Protein AF-0000000068168464 (afdb_homodimer)

Foldseek 3Di:
DKEKEWAWADDDPVQAPQNDKIKIKIFIDDQQDTPDIDIDIDGQVDACVQVRCVVGDDPEQYEYQAAAHNHLHGHDDDANYKYKDPDQDDLVVLLVVCVVRHDDCSSVVRSVQSVPWDWDAAPQGIMTIDHPDDPVVSRVVQNSQDDPHSGGPNHVVSHVVRHVVNVVVVVD/DKEKEWAWADDDPVQAPQNDKIKIKIFIDDQQDTDDIDIDIDGQVDACVQVRCVVGDDPEQYEYQAAAHNHLHGHDDDANYKYKDPDQDDLVVLLVVCVVRHDDCSSVVRSVQSVPWDWDAAPQGIMTIDHPDDPVVSRVVQNSQDDPHSGGPNHVVSHVVRHVVNVVVVVD

Organism: Metallosphaera sedula (strain ATCC 51363 / DSM 5348 / JCM 9185 / NBRC 15509 / TH2) (NCBI:txid399549)

Structure (mmCIF, N/CA/C/O backbone):
data_AF-0000000068168464-model_v1
#
loop_
_entity.id
_entity.type
_entity.pdbx_description
1 polymer 'UPF0215 protein Msed_0002'
#
loop_
_atom_site.group_PDB
_atom_site.id
_atom_site.type_symbol
_atom_site.label_atom_id
_atom_site.label_alt_id
_atom_site.label_comp_id
_atom_site.label_asym_id
_atom_site.label_entity_id
_atom_site.label_seq_id
_atom_site.pdbx_PDB_ins_code
_atom_site.Cartn_x
_atom_site.Cartn_y
_atom_site.Cartn_z
_atom_site.occupancy
_atom_site.B_iso_or_equiv
_atom_site.auth_seq_id
_atom_site.auth_comp_id
_atom_site.auth_asym_id
_atom_site.auth_atom_id
_atom_site.pdbx_PDB_model_num
ATOM 1 N N . MET A 1 1 ? 14.984 3.631 13.906 1 85.56 1 MET A N 1
ATOM 2 C CA . MET A 1 1 ? 13.938 4.605 14.219 1 85.56 1 MET A CA 1
ATOM 3 C C . MET A 1 1 ? 12.711 4.383 13.344 1 85.56 1 MET A C 1
ATOM 5 O O . MET A 1 1 ? 12.82 4.285 12.125 1 85.56 1 MET A O 1
ATOM 9 N N . LEU A 1 2 ? 11.5 4.164 14.031 1 95.06 2 LEU A N 1
ATOM 10 C CA . LEU A 1 2 ? 10.242 3.932 13.328 1 95.06 2 LEU A CA 1
ATOM 11 C C . LEU A 1 2 ? 9.562 5.254 12.984 1 95.06 2 LEU A C 1
ATOM 13 O O . LEU A 1 2 ? 9.422 6.125 13.852 1 95.06 2 LEU A O 1
ATOM 17 N N . ILE A 1 3 ? 9.242 5.41 11.734 1 97.75 3 ILE A N 1
ATOM 18 C CA . ILE A 1 3 ? 8.586 6.625 11.258 1 97.75 3 ILE A CA 1
ATOM 19 C C . ILE A 1 3 ? 7.281 6.27 10.555 1 97.75 3 ILE A C 1
ATOM 21 O O . ILE A 1 3 ? 7.23 5.316 9.773 1 97.75 3 ILE A O 1
ATOM 25 N N . SER A 1 4 ? 6.277 7.051 10.891 1 98.25 4 SER A N 1
ATOM 26 C CA . SER A 1 4 ? 5.008 6.895 10.188 1 98.25 4 SER A CA 1
ATOM 27 C C . SER A 1 4 ? 4.777 8.039 9.203 1 98.25 4 SER A C 1
ATOM 29 O O . SER A 1 4 ? 5.277 9.148 9.406 1 98.25 4 SER A O 1
ATOM 31 N N . GLY A 1 5 ? 4.141 7.75 8.117 1 98.56 5 GLY A N 1
ATOM 32 C CA . GLY A 1 5 ? 3.584 8.734 7.203 1 98.56 5 GLY A CA 1
ATOM 33 C C . GLY A 1 5 ? 2.07 8.68 7.117 1 98.56 5 GLY A C 1
ATOM 34 O O . GLY A 1 5 ? 1.479 7.598 7.152 1 98.56 5 GLY A O 1
ATOM 35 N N . VAL A 1 6 ? 1.459 9.852 6.977 1 98.75 6 VAL A N 1
ATOM 36 C CA . VAL A 1 6 ? 0.001 9.906 6.961 1 98.75 6 VAL A CA 1
ATOM 37 C C . VAL A 1 6 ? -0.474 10.719 5.758 1 98.75 6 VAL A C 1
ATOM 39 O O . VAL A 1 6 ? 0.028 11.82 5.508 1 98.75 6 VAL A O 1
ATO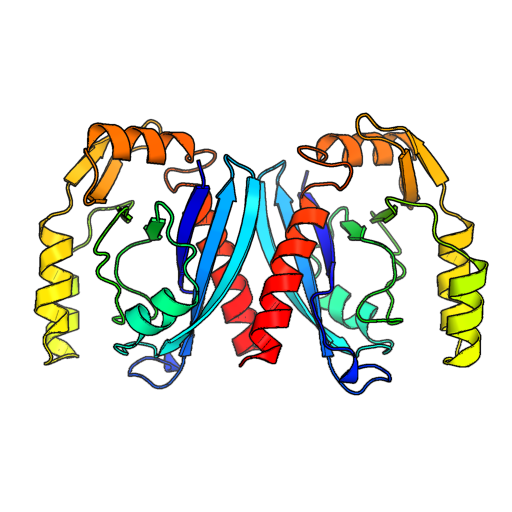M 42 N N . ASP A 1 7 ? -1.36 10.211 5.043 1 98.44 7 ASP A N 1
ATOM 43 C CA . ASP A 1 7 ? -2.049 10.922 3.971 1 98.44 7 ASP A CA 1
ATOM 44 C C . ASP A 1 7 ? -3.432 10.328 3.717 1 98.44 7 ASP A C 1
ATOM 46 O O . ASP A 1 7 ? -3.695 9.18 4.078 1 98.44 7 ASP A O 1
ATOM 50 N N . ASP A 1 8 ? -4.293 11.078 3.213 1 97.56 8 ASP A N 1
ATOM 51 C CA . ASP A 1 8 ? -5.594 10.547 2.812 1 97.56 8 ASP A CA 1
ATOM 52 C C . ASP A 1 8 ? -5.559 10.047 1.372 1 97.56 8 ASP A C 1
ATOM 54 O O . ASP A 1 8 ? -4.59 10.281 0.649 1 97.56 8 ASP A O 1
ATOM 58 N N . GLY A 1 9 ? -6.621 9.289 1.048 1 95.56 9 GLY A N 1
ATOM 59 C CA . GLY A 1 9 ? -6.719 8.734 -0.292 1 95.56 9 GLY A CA 1
ATOM 60 C C . GLY A 1 9 ? -7.73 9.453 -1.163 1 95.56 9 GLY A C 1
ATOM 61 O O . GLY A 1 9 ? -8.406 10.375 -0.704 1 95.56 9 GLY A O 1
ATOM 62 N N . TYR A 1 10 ? -7.742 8.992 -2.375 1 91.12 10 TYR A N 1
ATOM 63 C CA . TYR A 1 10 ? -8.656 9.539 -3.369 1 91.12 10 TYR A CA 1
ATOM 64 C C . TYR A 1 10 ? -10.102 9.422 -2.896 1 91.12 10 TYR A C 1
ATOM 66 O O . TYR A 1 10 ? -10.5 8.398 -2.334 1 91.12 10 TYR A O 1
ATOM 74 N N . PHE A 1 11 ? -10.797 10.492 -3.191 1 93 11 PHE A N 1
ATOM 75 C CA . PHE A 1 11 ? -12.25 10.508 -3.07 1 93 11 PHE A CA 1
ATOM 76 C C . PHE A 1 11 ? -12.875 11.414 -4.129 1 93 11 PHE A C 1
ATOM 78 O O . PHE A 1 11 ? -12.281 12.414 -4.523 1 93 11 PHE A O 1
ATOM 85 N N . PRO A 1 12 ? -14 11.07 -4.586 1 92.56 12 PRO A N 1
ATOM 86 C CA . PRO A 1 12 ? -14.617 11.906 -5.609 1 92.56 12 PRO A CA 1
ATOM 87 C C . PRO A 1 12 ? -15.227 13.188 -5.039 1 92.56 12 PRO A C 1
ATOM 89 O O . PRO A 1 12 ? -15.562 13.242 -3.854 1 92.56 12 PRO A O 1
ATOM 92 N N . LEU A 1 13 ? -15.391 14.141 -5.875 1 90.88 13 LEU A N 1
ATOM 93 C CA . LEU A 1 13 ? -15.914 15.445 -5.492 1 90.88 13 LEU A CA 1
ATOM 94 C C . LEU A 1 13 ? -17.312 15.312 -4.898 1 90.88 13 LEU A C 1
ATOM 96 O O . LEU A 1 13 ? -17.688 16.078 -4 1 90.88 13 LEU A O 1
ATOM 100 N N . ARG A 1 14 ? -18.078 14.367 -5.359 1 92.19 14 ARG A N 1
ATOM 101 C CA . ARG A 1 14 ? -19.453 14.172 -4.902 1 92.19 14 ARG A CA 1
ATOM 102 C C . ARG A 1 14 ? -19.5 13.812 -3.422 1 92.19 14 ARG A C 1
ATOM 104 O O . ARG A 1 14 ? -20.562 13.852 -2.797 1 92.19 14 ARG A O 1
ATOM 111 N N . TYR A 1 15 ? -18.359 13.43 -2.844 1 91.69 15 TYR A N 1
ATOM 112 C CA . TYR A 1 15 ? -18.297 13.086 -1.429 1 91.69 15 TYR A CA 1
ATOM 113 C C . TYR A 1 15 ? -18.203 14.336 -0.564 1 91.69 15 TYR A C 1
ATOM 115 O O . TYR A 1 15 ? -18.391 14.273 0.653 1 91.69 15 TYR A O 1
ATOM 123 N N . LYS A 1 16 ? -17.953 15.508 -1.154 1 90.44 16 LYS A N 1
ATOM 124 C CA . LYS A 1 16 ? -17.797 16.75 -0.389 1 90.44 16 LYS A CA 1
ATOM 125 C C . LYS A 1 16 ? -19.078 17.078 0.373 1 90.44 16 LYS A C 1
ATOM 127 O O . LYS A 1 16 ? -20.188 16.766 -0.09 1 90.44 16 LYS A O 1
ATOM 132 N N . GLY A 1 17 ? -18.953 17.688 1.501 1 91.5 17 GLY A N 1
ATOM 133 C CA . GLY A 1 17 ? -20.094 18.016 2.334 1 91.5 17 GLY A CA 1
ATOM 134 C C . GLY A 1 17 ? -20.578 16.844 3.17 1 91.5 17 GLY A C 1
ATOM 135 O O . GLY A 1 17 ? -21.797 16.672 3.361 1 91.5 17 GLY A O 1
ATOM 136 N N . GLN A 1 18 ? -19.578 15.992 3.439 1 91.25 18 GLN A N 1
ATOM 137 C CA . GLN A 1 18 ? -19.797 14.883 4.352 1 91.25 18 GLN A CA 1
ATOM 138 C C . GLN A 1 18 ? -20.688 13.82 3.711 1 91.25 18 GLN A C 1
ATOM 140 O O . GLN A 1 18 ? -21.531 13.211 4.383 1 91.25 18 GLN A O 1
ATOM 145 N N . ARG A 1 19 ? -20.625 13.695 2.447 1 93.12 19 ARG A N 1
ATOM 146 C CA . ARG A 1 19 ? -21.484 12.766 1.721 1 93.12 19 ARG A CA 1
ATOM 147 C C . ARG A 1 19 ? -20.75 11.461 1.43 1 93.12 19 ARG A C 1
ATOM 149 O O . ARG A 1 19 ? -21.234 10.617 0.671 1 93.12 19 ARG A O 1
ATOM 156 N N . GLY A 1 20 ? -19.609 11.328 1.971 1 95.25 20 GLY A N 1
ATOM 157 C CA . GLY A 1 20 ? -18.828 10.125 1.761 1 95.25 20 GLY A CA 1
ATOM 158 C C . GLY A 1 20 ? -17.594 10.055 2.625 1 95.25 20 GLY A C 1
ATOM 159 O O . GLY A 1 20 ? -17.375 10.93 3.469 1 95.25 20 GLY A O 1
ATOM 160 N N . LYS A 1 21 ? -16.906 8.906 2.451 1 95.75 21 LYS A N 1
ATOM 161 C CA . LYS A 1 21 ? -15.703 8.711 3.254 1 95.75 21 LYS A CA 1
ATOM 162 C C . LYS A 1 21 ? -14.477 8.523 2.365 1 95.75 21 LYS A C 1
ATOM 164 O O . LYS A 1 21 ? -14.594 8.109 1.209 1 95.75 21 LYS A O 1
ATOM 169 N N . ALA A 1 22 ? -13.352 8.898 2.891 1 96.31 22 ALA A N 1
ATOM 170 C CA . ALA A 1 22 ? -12.055 8.734 2.234 1 96.31 22 ALA A CA 1
ATOM 171 C C . ALA A 1 22 ? -11.117 7.883 3.084 1 96.31 22 ALA A C 1
ATOM 173 O O . ALA A 1 22 ? -11.18 7.914 4.316 1 96.31 22 ALA A O 1
ATOM 174 N N . PRO A 1 23 ? -10.281 7.145 2.414 1 97.25 23 PRO A N 1
ATOM 175 C CA . PRO A 1 23 ? -9.289 6.402 3.203 1 97.25 23 PRO A CA 1
ATOM 176 C C . PRO A 1 23 ? -8.242 7.312 3.844 1 97.25 23 PRO A C 1
ATOM 178 O O . PRO A 1 23 ? -7.852 8.32 3.25 1 97.25 23 PRO A O 1
ATOM 181 N N . LEU A 1 24 ? -7.914 7.047 5.023 1 98.44 24 LEU A N 1
ATOM 182 C CA . LEU A 1 24 ? -6.734 7.551 5.715 1 98.44 24 LEU A CA 1
ATOM 183 C C . LEU A 1 24 ? -5.676 6.461 5.855 1 98.44 24 LEU A C 1
ATOM 185 O O . LEU A 1 24 ? -5.953 5.387 6.391 1 98.44 24 LEU A O 1
ATOM 189 N N . VAL A 1 25 ? -4.5 6.695 5.344 1 98.56 25 VAL A N 1
ATOM 190 C CA . VAL A 1 25 ? -3.445 5.688 5.328 1 98.56 25 VAL A CA 1
ATOM 191 C C . VAL A 1 25 ? -2.324 6.102 6.277 1 98.56 25 VAL A C 1
ATOM 193 O O . VAL A 1 25 ? -1.855 7.242 6.238 1 98.56 25 VAL A O 1
ATOM 196 N N . VAL A 1 26 ? -1.93 5.184 7.137 1 98.62 26 VAL A N 1
ATOM 197 C CA . VAL A 1 26 ? -0.761 5.359 7.992 1 98.62 26 VAL A CA 1
ATOM 198 C C . VAL A 1 26 ? 0.283 4.293 7.664 1 98.62 26 VAL A C 1
ATOM 200 O O . VAL A 1 26 ? 0.05 3.1 7.871 1 98.62 26 VAL A O 1
ATOM 203 N N . THR A 1 27 ? 1.386 4.711 7.133 1 98.12 27 THR A N 1
ATOM 204 C CA . THR A 1 27 ? 2.486 3.797 6.848 1 98.12 27 THR A CA 1
ATOM 205 C C . THR A 1 27 ? 3.439 3.707 8.031 1 98.12 27 THR A C 1
ATOM 207 O O . THR A 1 27 ? 3.514 4.629 8.844 1 98.12 27 THR A O 1
ATOM 210 N N . LEU A 1 28 ? 4.195 2.627 8.148 1 97.88 28 LEU A N 1
ATOM 211 C CA . LEU A 1 28 ? 5.246 2.438 9.141 1 97.88 28 LEU A CA 1
ATOM 212 C C . LEU A 1 28 ? 6.555 2.021 8.477 1 97.88 28 LEU A C 1
ATOM 214 O O . LEU A 1 28 ? 6.625 0.962 7.848 1 97.88 28 LEU A O 1
ATOM 218 N N . PHE A 1 29 ? 7.523 2.891 8.703 1 96.44 29 PHE A N 1
ATOM 219 C CA . PHE A 1 29 ? 8.844 2.633 8.141 1 96.44 29 PHE A CA 1
ATOM 220 C C . PHE A 1 29 ? 9.852 2.309 9.234 1 96.44 29 PHE A C 1
ATOM 222 O O . PHE A 1 29 ? 9.844 2.939 10.289 1 96.44 29 PHE A O 1
ATOM 229 N N . ASP A 1 30 ? 10.633 1.358 8.977 1 95.06 30 ASP A N 1
ATOM 230 C CA . ASP A 1 30 ? 11.891 1.107 9.664 1 95.06 30 ASP A CA 1
ATOM 231 C C . ASP A 1 30 ? 13.086 1.409 8.758 1 95.06 30 ASP A C 1
ATOM 233 O O . ASP A 1 30 ? 13.461 0.582 7.922 1 95.06 30 ASP A O 1
ATOM 237 N N . GLY A 1 31 ? 13.656 2.656 9.023 1 92.38 31 GLY A N 1
ATOM 238 C CA . GLY A 1 31 ? 14.523 3.168 7.969 1 92.38 31 GLY A CA 1
ATOM 239 C C . GLY A 1 31 ? 13.805 3.371 6.648 1 92.38 31 GLY A C 1
ATOM 240 O O . GLY A 1 31 ? 12.742 3.998 6.605 1 92.38 31 GLY A O 1
ATOM 241 N N . MET A 1 32 ? 14.391 2.826 5.586 1 89.75 32 MET A N 1
ATOM 242 C CA . MET A 1 32 ? 13.781 3.021 4.273 1 89.75 32 MET A CA 1
ATOM 243 C C . MET A 1 32 ? 12.891 1.84 3.904 1 89.75 32 MET A C 1
ATOM 245 O O . MET A 1 32 ? 12.453 1.718 2.758 1 89.75 32 MET A O 1
ATOM 249 N N . ARG A 1 33 ? 12.594 1.018 4.867 1 90.88 33 ARG A N 1
ATOM 250 C CA . ARG A 1 33 ? 11.797 -0.183 4.652 1 90.88 33 ARG A CA 1
ATOM 251 C C . ARG A 1 33 ? 10.352 0.027 5.117 1 90.88 33 ARG A C 1
ATOM 253 O O . ARG A 1 33 ? 10.117 0.382 6.273 1 90.88 33 ARG A O 1
ATOM 260 N N . LEU A 1 34 ? 9.414 -0.155 4.191 1 94.81 34 LEU A N 1
ATOM 261 C CA . LEU A 1 34 ? 8.016 -0.209 4.602 1 94.81 34 LEU A CA 1
ATOM 262 C C . LEU A 1 34 ? 7.738 -1.461 5.426 1 94.81 34 LEU A C 1
ATOM 264 O O . LEU A 1 34 ? 7.723 -2.572 4.891 1 94.81 34 LEU A O 1
ATOM 268 N N . LYS A 1 35 ? 7.508 -1.292 6.676 1 94.12 35 LYS A N 1
ATOM 269 C CA . LYS A 1 35 ? 7.328 -2.4 7.609 1 94.12 35 LYS A CA 1
ATOM 270 C C . LYS A 1 35 ? 5.863 -2.82 7.691 1 94.12 35 LYS A C 1
ATOM 272 O O . LYS A 1 35 ? 5.559 -4.004 7.836 1 94.12 35 LYS A O 1
ATOM 277 N N . ASP A 1 36 ? 5.039 -1.829 7.668 1 95.81 36 ASP A N 1
ATOM 278 C CA . ASP A 1 36 ? 3.613 -2.066 7.871 1 95.81 36 ASP A CA 1
ATOM 279 C C . ASP A 1 36 ? 2.789 -0.855 7.438 1 95.81 36 ASP A C 1
ATOM 281 O O . ASP A 1 36 ? 3.344 0.196 7.109 1 95.81 36 ASP A O 1
ATOM 285 N N . LEU A 1 37 ? 1.489 -1.073 7.324 1 97.06 37 LEU A N 1
ATOM 286 C CA . LEU A 1 37 ? 0.578 0.048 7.121 1 97.06 37 LEU A CA 1
ATOM 287 C C . LEU A 1 37 ? -0.816 -0.284 7.645 1 97.06 37 LEU A C 1
ATOM 289 O O . LEU A 1 37 ? -1.167 -1.458 7.785 1 97.06 37 LEU A O 1
ATOM 293 N N . ARG A 1 38 ? -1.533 0.757 7.977 1 97.62 38 ARG A N 1
ATOM 294 C CA . ARG A 1 38 ? -2.926 0.66 8.398 1 97.62 38 ARG A CA 1
ATOM 295 C C . ARG A 1 38 ? -3.795 1.667 7.656 1 97.62 38 ARG A C 1
ATOM 297 O O . ARG A 1 38 ? -3.322 2.736 7.266 1 97.62 38 ARG A O 1
ATOM 304 N N . ILE A 1 39 ? -5.02 1.279 7.492 1 97.62 39 ILE A N 1
ATOM 305 C CA . ILE A 1 39 ? -5.965 2.107 6.75 1 97.62 39 ILE A CA 1
ATOM 306 C C . ILE A 1 39 ? -7.223 2.326 7.586 1 97.62 39 ILE A C 1
ATOM 308 O O . ILE A 1 39 ? -7.723 1.396 8.219 1 97.62 39 ILE A O 1
ATOM 312 N N . GLY A 1 40 ? -7.656 3.516 7.668 1 97 40 GLY A N 1
ATOM 313 C CA . GLY A 1 40 ? -8.945 3.877 8.242 1 97 40 GLY A CA 1
ATOM 314 C C . GLY A 1 40 ? -9.82 4.66 7.289 1 97 40 GLY A C 1
ATOM 315 O O . GLY A 1 40 ? -9.406 4.977 6.172 1 97 40 GLY A O 1
ATOM 316 N N . LEU A 1 41 ? -11.102 4.891 7.691 1 96.5 41 LEU A N 1
ATOM 317 C CA . LEU A 1 41 ? -12.023 5.707 6.914 1 96.5 41 LEU A CA 1
ATOM 318 C C . LEU A 1 41 ? -12.414 6.969 7.68 1 96.5 41 LEU A C 1
ATOM 320 O O . LEU A 1 41 ? -12.781 6.898 8.852 1 96.5 41 LEU A O 1
ATOM 324 N N . ILE A 1 42 ? -12.266 8.031 6.965 1 97.62 42 ILE A N 1
ATOM 325 C CA . ILE A 1 42 ? -12.656 9.297 7.574 1 97.62 42 ILE A CA 1
ATOM 326 C C . ILE A 1 42 ? -13.766 9.945 6.75 1 97.62 42 ILE A C 1
ATOM 328 O O . ILE A 1 42 ? -13.844 9.75 5.535 1 97.62 42 ILE A O 1
ATOM 332 N N . THR A 1 43 ? -14.625 10.703 7.418 1 97.88 43 THR A N 1
ATOM 333 C CA . THR A 1 43 ? -15.695 11.422 6.734 1 97.88 43 THR A CA 1
ATOM 334 C C . THR A 1 43 ? -15.148 12.625 5.977 1 97.88 43 THR A C 1
ATOM 336 O O . THR A 1 43 ? -14.43 13.445 6.543 1 97.88 43 THR A O 1
ATOM 339 N N . VAL A 1 44 ? -15.445 12.703 4.648 1 97.44 44 VAL A N 1
ATOM 340 C CA . VAL A 1 44 ? -15.031 13.859 3.875 1 97.44 44 VAL A CA 1
ATOM 341 C C . VAL A 1 44 ? -15.633 15.133 4.477 1 97.44 44 VAL A C 1
ATOM 343 O O . VAL A 1 44 ? -16.844 15.188 4.734 1 97.44 44 VAL A O 1
ATOM 346 N N . ASP A 1 45 ? -14.805 16.125 4.801 1 97.06 45 ASP A N 1
ATOM 347 C CA . ASP A 1 45 ? -15.219 17.391 5.418 1 97.06 45 ASP A CA 1
ATOM 348 C C . ASP A 1 45 ? -15.812 17.141 6.805 1 97.06 45 ASP A C 1
ATOM 350 O O . ASP A 1 45 ? -16.625 17.938 7.285 1 97.06 45 ASP A O 1
ATOM 354 N N . GLY A 1 46 ? -15.461 16.016 7.352 1 96.81 46 GLY A N 1
ATOM 355 C CA . GLY A 1 46 ? -15.938 15.688 8.688 1 96.81 46 GLY A CA 1
ATOM 356 C C . GLY A 1 46 ? -15.008 16.141 9.789 1 96.81 46 GLY A C 1
ATOM 357 O O . GLY A 1 46 ? -14.227 17.078 9.594 1 96.81 46 GLY A O 1
ATOM 358 N N . ARG A 1 47 ? -15.133 15.555 11.008 1 96.38 47 ARG A N 1
ATOM 359 C CA . ARG A 1 47 ? -14.328 15.914 12.164 1 96.38 47 ARG A CA 1
ATOM 360 C C . ARG A 1 47 ? -13.852 14.672 12.906 1 96.38 47 ARG A C 1
ATOM 362 O O . ARG A 1 47 ? -13.578 14.727 14.109 1 96.38 47 ARG A O 1
ATOM 369 N N . ASP A 1 48 ? -13.789 13.594 12.195 1 97.56 48 ASP A N 1
ATOM 370 C CA . ASP A 1 48 ? -13.5 12.32 12.844 1 97.56 48 ASP A CA 1
ATOM 371 C C . ASP A 1 48 ? -12.086 11.844 12.523 1 97.56 48 ASP A C 1
ATOM 373 O O . ASP A 1 48 ? -11.688 10.75 12.914 1 97.56 48 ASP A O 1
ATOM 377 N N . ALA A 1 49 ? -11.312 12.609 11.82 1 98.06 49 ALA A N 1
ATOM 378 C CA . ALA A 1 49 ? -9.984 12.18 11.383 1 98.06 49 ALA A CA 1
ATOM 379 C C . ALA A 1 49 ? -9.078 11.875 12.57 1 98.06 49 ALA A C 1
ATOM 381 O O . ALA A 1 49 ? -8.359 10.875 12.57 1 98.06 49 ALA A O 1
ATOM 382 N N . ARG A 1 50 ? -9.109 12.688 13.562 1 97.81 50 ARG A N 1
ATOM 383 C CA . ARG A 1 50 ? -8.281 12.469 14.75 1 97.81 50 ARG A CA 1
ATOM 384 C C . ARG A 1 50 ? -8.633 11.156 15.43 1 97.81 50 ARG A C 1
ATOM 386 O O . ARG A 1 50 ? -7.742 10.398 15.836 1 97.81 50 ARG A O 1
ATOM 393 N N . ASP A 1 51 ? -9.891 10.922 15.609 1 97.75 51 ASP A N 1
ATOM 394 C CA . ASP A 1 51 ? -10.344 9.695 16.266 1 97.75 51 ASP A CA 1
ATOM 395 C C . ASP A 1 51 ? -9.945 8.461 15.461 1 97.75 51 ASP A C 1
ATOM 397 O O . ASP A 1 51 ? -9.477 7.473 16.031 1 97.75 51 ASP A O 1
ATOM 401 N N . VAL A 1 52 ? -10.172 8.516 14.195 1 97.81 52 VAL A N 1
ATOM 402 C CA . VAL A 1 52 ? -9.789 7.406 13.32 1 97.81 52 VAL A CA 1
ATOM 403 C C . VAL A 1 52 ? -8.281 7.191 13.391 1 97.81 52 VAL A C 1
ATOM 405 O O . VAL A 1 52 ? -7.816 6.062 13.57 1 97.81 52 VAL A O 1
ATOM 408 N N . PHE A 1 53 ? -7.527 8.266 13.289 1 98.19 53 PHE A N 1
ATOM 409 C CA . PHE A 1 53 ? -6.074 8.203 13.359 1 98.19 53 PHE A CA 1
ATOM 410 C C . PHE A 1 53 ? -5.625 7.535 14.656 1 98.19 53 PHE A C 1
ATOM 412 O O . PHE A 1 53 ? -4.707 6.707 14.648 1 98.19 53 PHE A O 1
ATOM 419 N N . SER A 1 54 ? -6.199 7.879 15.742 1 97.25 54 SER A N 1
ATOM 420 C CA . SER A 1 54 ? -5.797 7.355 17.047 1 97.25 54 SER A CA 1
ATOM 421 C C . SER A 1 54 ? -5.934 5.84 17.094 1 97.25 54 SER A C 1
ATOM 423 O O . SER A 1 54 ? -5.23 5.176 17.859 1 97.25 54 SER A O 1
ATOM 425 N N . GLN A 1 55 ? -6.742 5.297 16.266 1 96.31 55 GLN A N 1
ATOM 426 C CA . GLN A 1 55 ? -6.992 3.857 16.266 1 96.31 55 GLN A CA 1
ATOM 427 C C . GLN A 1 55 ? -5.992 3.127 15.375 1 96.31 55 GLN A C 1
ATOM 429 O O . GLN A 1 55 ? -5.82 1.911 15.492 1 96.31 55 GLN A O 1
ATOM 434 N N . ILE A 1 56 ? -5.32 3.852 14.516 1 95.94 56 ILE A N 1
ATOM 435 C CA . ILE A 1 56 ? -4.523 3.152 13.516 1 95.94 56 ILE A CA 1
ATOM 436 C C . ILE A 1 56 ? -3.074 3.627 13.586 1 95.94 56 ILE A C 1
ATOM 438 O O . ILE A 1 56 ? -2.234 3.201 12.789 1 95.94 56 ILE A O 1
ATOM 442 N N . ASN A 1 57 ? -2.783 4.465 14.43 1 94.88 57 ASN A N 1
ATOM 443 C CA . ASN A 1 57 ? -1.431 4.992 14.57 1 94.88 57 ASN A CA 1
ATOM 444 C C . ASN A 1 57 ? -0.545 4.051 15.383 1 94.88 57 ASN A C 1
ATOM 446 O O . ASN A 1 57 ? -1.032 3.332 16.266 1 94.88 57 ASN A O 1
ATOM 450 N N . TRP A 1 58 ? 0.755 4.09 15.25 1 92.94 58 TRP A N 1
ATOM 451 C CA . TRP A 1 58 ? 1.687 3.203 15.938 1 92.94 58 TRP A CA 1
ATOM 452 C C . TRP A 1 58 ? 2.33 3.906 17.125 1 92.94 58 TRP A C 1
ATOM 454 O O . TRP A 1 58 ? 3.102 3.299 17.875 1 92.94 58 TRP A O 1
ATOM 464 N N . GLY A 1 59 ? 2.143 5.16 17.312 1 87.62 59 GLY A N 1
ATOM 465 C CA . GLY A 1 59 ? 2.75 5.879 18.422 1 87.62 59 GLY A CA 1
ATOM 466 C C . GLY A 1 59 ? 4.203 6.23 18.188 1 87.62 59 GLY A C 1
ATOM 467 O O . GLY A 1 59 ? 4.973 6.406 19.125 1 87.62 59 GLY A O 1
ATOM 468 N N . VAL A 1 60 ? 4.66 6.418 17.047 1 93.56 60 VAL A N 1
ATOM 469 C CA . VAL A 1 60 ? 6.02 6.75 16.641 1 93.56 60 VAL A CA 1
ATOM 470 C C . VAL A 1 60 ? 6.074 8.195 16.156 1 93.56 60 VAL A C 1
ATOM 472 O O . VAL A 1 60 ? 5.086 8.93 16.25 1 93.56 60 VAL A O 1
ATOM 475 N N . ILE A 1 61 ? 7.285 8.672 15.695 1 97.75 61 ILE A N 1
ATOM 476 C CA . ILE A 1 61 ? 7.309 9.961 15.008 1 97.75 61 ILE A CA 1
ATOM 477 C C . ILE A 1 61 ? 6.504 9.867 13.711 1 97.75 61 ILE A C 1
ATOM 479 O O . ILE A 1 61 ? 6.699 8.945 12.914 1 97.75 61 ILE A O 1
ATOM 483 N N . THR A 1 62 ? 5.621 10.805 13.609 1 98.56 62 THR A N 1
ATOM 484 C CA . THR A 1 62 ? 4.695 10.742 12.484 1 98.56 62 THR A CA 1
ATOM 485 C C . THR A 1 62 ? 4.855 11.969 11.586 1 98.56 62 THR A C 1
ATOM 487 O O . THR A 1 62 ? 4.863 13.102 12.07 1 98.56 62 THR A O 1
ATOM 490 N N . MET A 1 63 ? 5.012 11.703 10.32 1 98.75 63 MET A N 1
ATOM 491 C CA . MET A 1 63 ? 5.004 12.766 9.328 1 98.75 63 MET A CA 1
ATOM 492 C C . MET A 1 63 ? 3.641 12.859 8.648 1 98.75 63 MET A C 1
ATOM 494 O O . MET A 1 63 ? 3.111 11.859 8.164 1 98.75 63 MET A O 1
ATOM 498 N N . TYR A 1 64 ? 3.139 14.086 8.594 1 98.75 64 TYR A N 1
ATOM 499 C CA . TYR A 1 64 ? 1.818 14.32 8.016 1 98.75 64 TYR A CA 1
ATOM 50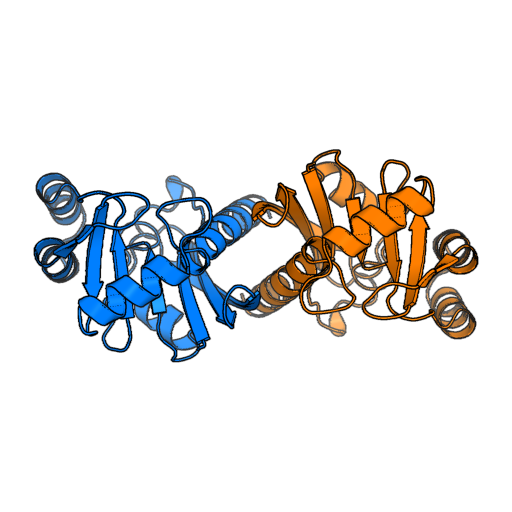0 C C . TYR A 1 64 ? 1.924 15.086 6.703 1 98.75 64 TYR A C 1
ATOM 502 O O . TYR A 1 64 ? 2.6 16.109 6.629 1 98.75 64 TYR A O 1
ATOM 510 N N . ASP A 1 65 ? 1.278 14.539 5.707 1 98.44 65 ASP A N 1
ATOM 511 C CA . ASP A 1 65 ? 1.103 15.344 4.5 1 98.44 65 ASP A CA 1
ATOM 512 C C . ASP A 1 65 ? 0.029 16.406 4.707 1 98.44 65 ASP A C 1
ATOM 514 O O . ASP A 1 65 ? -1.101 16.266 4.234 1 98.44 65 ASP A O 1
ATOM 518 N N . GLY A 1 66 ? 0.403 17.484 5.402 1 97.88 66 GLY A N 1
ATOM 519 C CA . GLY A 1 66 ? -0.55 18.516 5.801 1 97.88 66 GLY A CA 1
ATOM 520 C C . GLY A 1 66 ? -1.356 18.141 7.027 1 97.88 66 GLY A C 1
ATOM 521 O O . GLY A 1 66 ? -1.081 17.109 7.668 1 97.88 66 GLY A O 1
ATOM 522 N N . ILE A 1 67 ? -2.352 18.984 7.34 1 98.12 67 ILE A N 1
ATOM 523 C CA . ILE A 1 67 ? -3.139 18.703 8.531 1 98.12 67 ILE A CA 1
ATOM 524 C C . ILE A 1 67 ? -4.582 18.391 8.141 1 98.12 67 ILE A C 1
ATOM 526 O O . ILE A 1 67 ? -5.379 17.953 8.969 1 98.12 67 ILE A O 1
ATOM 530 N N . THR A 1 68 ? -4.953 18.641 6.848 1 97.88 68 THR A N 1
ATOM 531 C CA . THR A 1 68 ? -6.309 18.359 6.395 1 97.88 68 THR A CA 1
ATOM 532 C C . THR A 1 68 ? -6.344 17.078 5.57 1 97.88 68 THR A C 1
ATOM 534 O O . THR A 1 68 ? -5.441 16.812 4.773 1 97.88 68 THR A O 1
ATOM 537 N N . PHE A 1 69 ? -7.348 16.297 5.809 1 98.19 69 PHE A N 1
ATOM 538 C CA . PHE A 1 69 ? -7.555 15.023 5.148 1 98.19 69 PHE A CA 1
ATOM 539 C C . PHE A 1 69 ? -9.016 14.844 4.754 1 98.19 69 PHE A C 1
ATOM 541 O O . PHE A 1 69 ? -9.922 15.148 5.539 1 98.19 69 PHE A O 1
ATOM 548 N N . GLY A 1 70 ? -9.188 14.359 3.504 1 96.88 70 GLY A N 1
ATOM 549 C CA . GLY A 1 70 ? -10.57 14.227 3.078 1 96.88 70 GLY A CA 1
ATOM 550 C C . GLY A 1 70 ? -11.312 15.555 3.061 1 96.88 70 GLY A C 1
ATOM 551 O O . GLY A 1 70 ? -12.32 15.711 3.752 1 96.88 70 GLY A O 1
ATOM 552 N N . GLY A 1 71 ? -10.797 16.438 2.344 1 96 71 GLY A N 1
ATOM 553 C CA . GLY A 1 71 ? -11.352 17.797 2.363 1 96 71 GLY A CA 1
ATOM 554 C C . GLY A 1 71 ? -10.867 18.609 3.543 1 96 71 GLY A C 1
ATOM 555 O O . GLY A 1 71 ? -9.664 18.828 3.701 1 96 71 GLY A O 1
ATOM 556 N N . PHE A 1 72 ? -11.844 18.984 4.43 1 97.19 72 PHE A N 1
ATOM 557 C CA . PHE A 1 72 ? -11.477 19.844 5.559 1 97.19 72 PHE A CA 1
ATOM 558 C C . PHE A 1 72 ? -11.594 19.078 6.871 1 97.19 72 PHE A C 1
ATOM 560 O O . PHE A 1 72 ? -11.703 19.672 7.941 1 97.19 72 PHE A O 1
ATOM 567 N N . ASN A 1 73 ? -11.68 17.734 6.777 1 98.12 73 ASN A N 1
ATOM 568 C CA . ASN A 1 73 ? -11.328 16.984 7.977 1 98.12 73 ASN A CA 1
ATOM 569 C C . ASN A 1 73 ? -9.867 17.188 8.359 1 98.12 73 ASN A C 1
ATOM 571 O O . ASN A 1 73 ? -9.055 17.594 7.527 1 98.12 73 ASN A O 1
ATOM 575 N N . TYR A 1 74 ? -9.523 17.016 9.672 1 98.5 74 TYR A N 1
ATOM 576 C CA . TYR A 1 74 ? -8.172 17.453 10.008 1 98.5 74 TYR A CA 1
ATOM 577 C C . TYR A 1 74 ? -7.676 16.75 11.266 1 98.5 74 TYR A C 1
ATOM 579 O O . TYR A 1 74 ? -8.477 16.234 12.055 1 98.5 74 TYR A O 1
ATOM 587 N N . ILE A 1 75 ? -6.438 16.656 11.344 1 98.56 75 ILE A N 1
ATOM 588 C CA . ILE A 1 75 ? -5.723 16.156 12.523 1 98.56 75 ILE A CA 1
ATOM 589 C C . ILE A 1 75 ? -4.719 17.219 12.984 1 98.56 75 ILE A C 1
ATOM 591 O O . ILE A 1 75 ? -3.836 17.625 12.227 1 98.56 75 ILE A O 1
ATOM 595 N N . ILE A 1 76 ? -4.875 17.688 14.133 1 98 76 ILE A N 1
ATOM 596 C CA . ILE A 1 76 ? -3.84 18.5 14.773 1 98 76 ILE A CA 1
ATOM 597 C C . ILE A 1 76 ? -3.006 17.625 15.703 1 98 76 ILE A C 1
ATOM 599 O O . ILE A 1 76 ? -3.439 17.297 16.812 1 98 76 ILE A O 1
ATOM 603 N N . PRO A 1 77 ? -1.849 17.297 15.234 1 97.25 77 PRO A N 1
ATOM 604 C CA . PRO A 1 77 ? -1.051 16.375 16.062 1 97.25 77 PRO A CA 1
ATOM 605 C C . PRO A 1 77 ? -0.561 17.031 17.359 1 97.25 77 PRO A C 1
ATOM 607 O O . PRO A 1 77 ? -0.395 18.25 17.406 1 97.25 77 PRO A O 1
ATOM 610 N N . GLU A 1 78 ? -0.27 16.172 18.344 1 94.5 78 GLU A N 1
ATOM 611 C CA . GLU A 1 78 ? 0.055 16.719 19.656 1 94.5 78 GLU A CA 1
ATOM 612 C C . GLU A 1 78 ? 1.489 16.375 20.062 1 94.5 78 GLU A C 1
ATOM 614 O O . GLU A 1 78 ? 2.111 17.109 20.828 1 94.5 78 GLU A O 1
ATOM 619 N N . ARG A 1 79 ? 1.926 15.203 19.594 1 96.69 79 ARG A N 1
ATOM 620 C CA . ARG A 1 79 ? 3.264 14.805 20.016 1 96.69 79 ARG A CA 1
ATOM 621 C C . ARG A 1 79 ? 3.977 14.016 18.922 1 96.69 79 ARG A C 1
ATOM 623 O O . ARG A 1 79 ? 3.344 13.266 18.188 1 96.69 79 ARG A O 1
ATOM 630 N N . ASN A 1 80 ? 5.312 14.211 18.891 1 97.56 80 ASN A N 1
ATOM 631 C CA . ASN A 1 80 ? 6.199 13.438 18.016 1 97.56 80 ASN A CA 1
ATOM 632 C C . ASN A 1 80 ? 5.75 13.484 16.562 1 97.56 80 ASN A C 1
ATOM 634 O O . ASN A 1 80 ? 5.559 12.445 15.93 1 97.56 80 ASN A O 1
ATOM 638 N N . PHE A 1 81 ? 5.66 14.742 16.125 1 98.62 81 PHE A N 1
ATOM 639 C CA . PHE A 1 81 ? 5.102 14.844 14.789 1 98.62 81 PHE A CA 1
ATOM 640 C C . PHE A 1 81 ? 5.875 15.867 13.961 1 98.62 81 PHE A C 1
ATOM 642 O O . PHE A 1 81 ? 6.539 16.75 14.516 1 98.62 81 PHE A O 1
ATOM 649 N N . ILE A 1 82 ? 5.797 15.719 12.68 1 98.75 82 ILE A N 1
ATOM 650 C CA . ILE A 1 82 ? 6.25 16.672 11.672 1 98.75 82 ILE A CA 1
ATOM 651 C C . ILE A 1 82 ? 5.176 16.844 10.602 1 98.75 82 ILE A C 1
ATOM 653 O O . ILE A 1 82 ? 4.93 15.93 9.812 1 98.75 82 ILE A O 1
ATOM 657 N N . VAL A 1 83 ? 4.562 17.984 10.539 1 98.81 83 VAL A N 1
ATOM 658 C CA . VAL A 1 83 ? 3.668 18.328 9.445 1 98.81 83 VAL A CA 1
ATOM 659 C C . VAL A 1 83 ? 4.469 18.938 8.297 1 98.81 83 VAL A C 1
ATOM 661 O O . VAL A 1 83 ? 5.266 19.859 8.516 1 98.81 83 VAL A O 1
ATOM 664 N N . VAL A 1 84 ? 4.223 18.406 7.098 1 98.69 84 VAL A N 1
ATOM 665 C CA . VAL A 1 84 ? 5.059 18.797 5.965 1 98.69 84 VAL A CA 1
ATOM 666 C C . VAL A 1 84 ? 4.188 19.406 4.867 1 98.69 84 VAL A C 1
ATOM 668 O O . VAL A 1 84 ? 3.189 18.812 4.453 1 98.69 84 VAL A O 1
ATOM 671 N N . TYR A 1 85 ? 4.59 20.594 4.441 1 98.31 85 TYR A N 1
ATOM 672 C CA . TYR A 1 85 ? 4.055 21.219 3.236 1 98.31 85 TYR A CA 1
ATOM 673 C C . TYR A 1 85 ? 5.164 21.516 2.234 1 98.31 85 TYR A C 1
ATOM 675 O O . TYR A 1 85 ? 6.176 22.141 2.576 1 98.31 85 TYR A O 1
ATOM 683 N N . GLY A 1 86 ? 4.973 21.016 1.048 1 97.19 86 GLY A N 1
ATOM 684 C CA . GLY A 1 86 ? 5.973 21.234 0.014 1 97.19 86 GLY A CA 1
ATOM 685 C C . GLY A 1 86 ? 5.98 22.641 -0.524 1 97.19 86 GLY A C 1
ATOM 686 O O . GLY A 1 86 ? 6.98 23.094 -1.09 1 97.19 86 GLY A O 1
ATOM 687 N N . ASN A 1 87 ? 4.805 23.297 -0.458 1 95.56 87 ASN A N 1
ATOM 688 C CA . ASN A 1 87 ? 4.645 24.703 -0.837 1 95.56 87 ASN A CA 1
ATOM 689 C C . ASN A 1 87 ? 3.912 25.5 0.242 1 95.56 87 ASN A C 1
ATOM 691 O O . ASN A 1 87 ? 3.166 24.922 1.039 1 95.56 87 ASN A O 1
ATOM 695 N N . LYS A 1 88 ? 4.199 26.719 0.182 1 94.56 88 LYS A N 1
ATOM 696 C CA . LYS A 1 88 ? 3.486 27.562 1.136 1 94.56 88 LYS A CA 1
ATOM 697 C C . LYS A 1 88 ? 1.99 27.578 0.842 1 94.56 88 LYS A C 1
ATOM 699 O O . LYS A 1 88 ? 1.573 27.969 -0.255 1 94.56 88 LYS A O 1
ATOM 704 N N . PRO A 1 89 ? 1.215 27.203 1.785 1 95.12 89 PRO A N 1
ATOM 705 C CA . PRO A 1 89 ? -0.228 27.266 1.542 1 95.12 89 PRO A CA 1
ATOM 706 C C . PRO A 1 89 ? -0.739 28.703 1.372 1 95.12 89 PRO A C 1
ATOM 708 O O . PRO A 1 89 ? -0.203 29.625 1.983 1 95.12 89 PRO A O 1
ATOM 711 N N . ASN A 1 9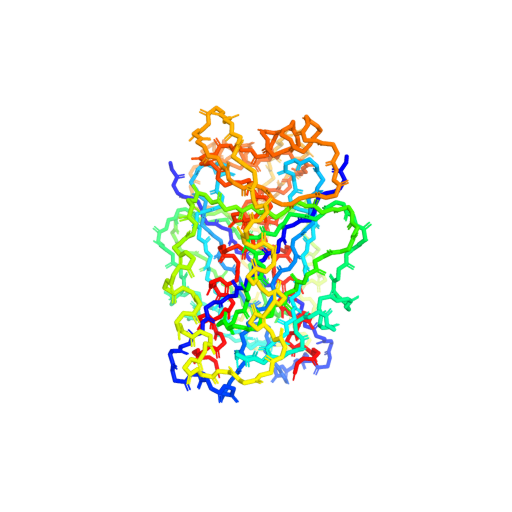0 ? -1.76 28.906 0.521 1 96.31 90 ASN A N 1
ATOM 712 C CA . ASN A 1 90 ? -2.439 30.188 0.393 1 96.31 90 ASN A CA 1
ATOM 713 C C . ASN A 1 90 ? -3.428 30.422 1.532 1 96.31 90 ASN A C 1
ATOM 715 O O . ASN A 1 90 ? -4.59 30.016 1.439 1 96.31 90 ASN A O 1
ATOM 719 N N . LEU A 1 91 ? -3.043 31.078 2.527 1 96.88 91 LEU A N 1
ATOM 720 C CA . LEU A 1 91 ? -3.816 31.234 3.754 1 96.88 91 LEU A CA 1
ATOM 721 C C . LEU A 1 91 ? -5.148 31.922 3.469 1 96.88 91 LEU A C 1
ATOM 723 O O . LEU A 1 91 ? -6.18 31.547 4.02 1 96.88 91 LEU A O 1
ATOM 727 N N . GLU A 1 92 ? -5.102 32.938 2.637 1 96.5 92 GLU A N 1
ATOM 728 C CA . GLU A 1 92 ? -6.316 33.688 2.318 1 96.5 92 GLU A CA 1
ATOM 729 C C . GLU A 1 92 ? -7.355 32.781 1.654 1 96.5 92 GLU A C 1
ATOM 731 O O . GLU A 1 92 ? -8.539 32.812 2.01 1 96.5 92 GLU A O 1
ATOM 736 N N . GLU A 1 93 ? -6.906 32 0.722 1 96.38 93 GLU A N 1
ATOM 737 C CA . GLU A 1 93 ? -7.805 31.094 0.016 1 96.38 93 GLU A CA 1
ATOM 738 C C . GLU A 1 93 ? -8.375 30.031 0.958 1 96.38 93 GLU A C 1
ATOM 740 O O . GLU A 1 93 ? -9.555 29.688 0.881 1 96.38 93 GLU A O 1
ATOM 745 N N . VAL A 1 94 ? -7.52 29.469 1.84 1 96.31 94 VAL A N 1
ATOM 746 C CA . VAL A 1 94 ? -7.965 28.453 2.795 1 96.31 94 VAL A CA 1
ATOM 747 C C . VAL A 1 94 ? -8.992 29.062 3.75 1 96.31 94 VAL A C 1
ATOM 749 O O . VAL A 1 94 ? -10.039 28.469 4.008 1 96.31 94 VAL A O 1
ATOM 752 N N . GLU A 1 95 ? -8.688 30.219 4.195 1 96.06 95 GLU A N 1
ATOM 753 C CA . GLU A 1 95 ? -9.586 30.906 5.125 1 96.06 95 GLU A CA 1
ATOM 754 C C . GLU A 1 95 ? -10.938 31.188 4.477 1 96.06 95 GLU A C 1
ATOM 756 O O . GLU A 1 95 ? -11.984 30.969 5.094 1 96.06 95 GLU A O 1
ATOM 761 N N . LYS A 1 96 ? -10.938 31.688 3.316 1 96 96 LYS A N 1
ATOM 762 C CA . LYS A 1 96 ? -12.164 31.984 2.586 1 96 96 LYS A CA 1
ATOM 763 C C . LYS A 1 96 ? -13.023 30.719 2.426 1 96 96 LYS A C 1
ATOM 765 O O . LYS A 1 96 ? -14.234 30.766 2.643 1 96 96 LYS A O 1
ATOM 770 N N . ALA A 1 97 ? -12.383 29.656 2.047 1 94.81 97 ALA A N 1
ATOM 771 C CA . ALA A 1 97 ? -13.102 28.406 1.856 1 94.81 97 ALA A CA 1
ATOM 772 C C . ALA A 1 97 ? -13.711 27.906 3.17 1 94.81 97 ALA A C 1
ATOM 774 O O . ALA A 1 97 ? -14.859 27.469 3.201 1 94.81 97 ALA A O 1
ATOM 775 N N . LEU A 1 98 ? -12.922 27.969 4.227 1 95.69 98 LEU A N 1
ATOM 776 C CA . LEU A 1 98 ? -13.391 27.531 5.539 1 95.69 98 LEU A CA 1
ATOM 777 C C . LEU A 1 98 ? -14.578 28.375 6 1 95.69 98 LEU A C 1
ATOM 779 O O . LEU A 1 98 ? -15.578 27.828 6.473 1 95.69 98 LEU A O 1
ATOM 783 N N . ARG A 1 99 ? -14.492 29.625 5.828 1 94.19 99 ARG A N 1
ATOM 784 C CA . ARG A 1 99 ? -15.547 30.547 6.254 1 94.19 99 ARG A CA 1
ATOM 785 C C . ARG A 1 99 ? -16.828 30.312 5.449 1 94.19 99 ARG A C 1
ATOM 787 O O . ARG A 1 99 ? -17.938 30.438 5.984 1 94.19 99 ARG A O 1
ATOM 794 N N . ALA A 1 100 ? -16.656 30 4.266 1 93.88 100 ALA A N 1
ATOM 795 C CA . ALA A 1 100 ? -17.781 29.844 3.363 1 93.88 100 ALA A CA 1
ATOM 796 C C . ALA A 1 100 ? -18.547 28.547 3.674 1 93.88 100 ALA A C 1
ATOM 798 O O . ALA A 1 100 ? -19.766 28.484 3.484 1 93.88 100 ALA A O 1
ATOM 799 N N . HIS A 1 101 ? -17.812 27.609 4.227 1 92.19 101 HIS A N 1
ATOM 800 C CA . HIS A 1 101 ? -18.453 26.297 4.242 1 92.19 101 HIS A CA 1
ATOM 801 C C . HIS A 1 101 ? -18.594 25.766 5.668 1 92.19 101 HIS A C 1
ATOM 803 O O . HIS A 1 101 ? -19.359 24.828 5.914 1 92.19 101 HIS A O 1
ATOM 809 N N . PHE A 1 102 ? -17.812 26.391 6.566 1 92.31 102 PHE A N 1
ATOM 810 C CA . PHE A 1 102 ? -17.797 25.844 7.922 1 92.31 102 PHE A CA 1
ATOM 811 C C . PHE A 1 102 ? -17.922 26.969 8.953 1 92.31 102 PHE A C 1
ATOM 813 O O . PHE A 1 102 ? -17.234 27.984 8.859 1 92.31 102 PHE A O 1
ATOM 820 N N . GLN A 1 103 ? -18.719 26.703 9.914 1 90.38 103 GLN A N 1
ATOM 821 C CA . GLN A 1 103 ? -18.969 27.703 10.938 1 90.38 103 GLN A CA 1
ATOM 822 C C . GLN A 1 103 ? -18.5 27.219 12.312 1 90.38 103 GLN A C 1
ATOM 824 O O . GLN A 1 103 ? -18.734 27.891 13.32 1 90.38 103 GLN A O 1
ATOM 829 N N . ASP A 1 104 ? -17.844 26.094 12.344 1 92.69 104 ASP A N 1
ATOM 830 C CA . ASP A 1 104 ? -17.344 25.547 13.602 1 92.69 104 ASP A CA 1
ATOM 831 C C . ASP A 1 104 ? -15.906 26 13.867 1 92.69 104 ASP A C 1
ATOM 833 O O . ASP A 1 104 ? -15.438 26.969 13.273 1 92.69 104 ASP A O 1
ATOM 837 N N . ASP A 1 105 ? -15.25 25.391 14.859 1 94.69 105 ASP A N 1
ATOM 838 C CA . ASP A 1 105 ? -13.953 25.875 15.328 1 94.69 105 ASP A CA 1
ATOM 839 C C . ASP A 1 105 ? -12.82 25.375 14.422 1 94.69 105 ASP A C 1
ATOM 841 O O . ASP A 1 105 ? -11.656 25.719 14.625 1 94.69 105 ASP A O 1
ATOM 845 N N . ARG A 1 106 ? -13.102 24.625 13.383 1 95.88 106 ARG A N 1
ATOM 846 C CA . ARG A 1 106 ? -12.039 24.047 12.57 1 95.88 106 ARG A CA 1
ATOM 847 C C . ARG A 1 106 ? -11.227 25.141 11.875 1 95.88 106 ARG A C 1
ATOM 849 O O . ARG A 1 106 ? -10.016 25 11.703 1 95.88 106 ARG A O 1
ATOM 856 N N . GLY A 1 107 ? -11.969 26.141 11.422 1 95.94 107 GLY A N 1
ATOM 857 C CA . GLY A 1 107 ? -11.25 27.234 10.773 1 95.94 107 GLY A CA 1
ATOM 858 C C . GLY A 1 107 ? -10.133 27.797 11.633 1 95.94 107 GLY A C 1
ATOM 859 O O . GLY A 1 107 ? -9 27.938 11.172 1 95.94 107 GLY A O 1
ATOM 860 N N . ARG A 1 108 ? -10.43 28.109 12.852 1 96.38 108 ARG A N 1
ATOM 861 C CA . ARG A 1 108 ? -9.445 28.641 13.781 1 96.38 108 ARG A CA 1
ATOM 862 C C . ARG A 1 108 ? -8.312 27.656 14.023 1 96.38 108 ARG A C 1
ATOM 864 O O . ARG A 1 108 ? -7.137 28.031 14.039 1 96.38 108 ARG A O 1
ATOM 871 N N . GLU A 1 109 ? -8.656 26.484 14.203 1 97.19 109 GLU A N 1
ATOM 872 C CA . GLU A 1 109 ? -7.676 25.438 14.484 1 97.19 109 GLU A CA 1
ATOM 873 C C . GLU A 1 109 ? -6.742 25.219 13.297 1 97.19 109 GLU A C 1
ATOM 875 O O . GLU A 1 109 ? -5.52 25.188 13.461 1 97.19 109 GLU A O 1
ATOM 880 N N . ILE A 1 110 ? -7.305 25.078 12.109 1 97.88 110 ILE A N 1
ATOM 881 C CA . ILE A 1 110 ? -6.535 24.828 10.891 1 97.88 110 ILE A CA 1
ATOM 882 C C . ILE A 1 110 ? -5.656 26.031 10.586 1 97.88 110 ILE A C 1
ATOM 884 O O . ILE A 1 110 ? -4.453 25.891 10.344 1 97.88 110 ILE A O 1
ATOM 888 N N . MET A 1 111 ? -6.227 27.203 10.648 1 97.44 111 MET A N 1
ATOM 889 C CA . MET A 1 111 ? -5.469 28.422 10.375 1 97.44 111 MET A CA 1
ATOM 890 C C . MET A 1 111 ? -4.355 28.609 11.398 1 97.44 111 MET A C 1
ATOM 892 O O . MET A 1 111 ? -3.283 29.125 11.062 1 97.44 111 MET A O 1
ATOM 896 N N . GLY A 1 112 ? -4.66 28.234 12.617 1 97.62 112 GLY A N 1
ATOM 897 C CA . GLY A 1 112 ? -3.662 28.328 13.672 1 97.62 112 GLY A CA 1
ATOM 898 C C . GLY A 1 112 ? -2.389 27.562 13.359 1 97.62 112 GLY A C 1
ATOM 899 O O . GLY A 1 112 ? -1.288 28.031 13.641 1 97.62 112 GLY A O 1
ATOM 900 N N . VAL A 1 113 ? -2.523 26.422 12.75 1 97.81 113 VAL A N 1
ATOM 901 C CA . VAL A 1 113 ? -1.373 25.609 12.367 1 97.81 113 VAL A CA 1
ATOM 902 C C . VAL A 1 113 ? -0.708 26.203 11.133 1 97.81 113 VAL A C 1
ATOM 904 O O . VAL A 1 113 ? 0.515 26.375 11.094 1 97.81 113 VAL A O 1
ATOM 907 N N . LEU A 1 114 ? -1.477 26.594 10.125 1 98.06 114 LEU A N 1
ATOM 908 C CA . LEU A 1 114 ? -0.951 27.047 8.844 1 98.06 114 LEU A CA 1
ATOM 909 C C . LEU A 1 114 ? -0.135 28.328 9.016 1 98.06 114 LEU A C 1
ATOM 911 O O . LEU A 1 114 ? 0.848 28.531 8.305 1 98.06 114 LEU A O 1
ATOM 915 N N . GLU A 1 115 ? -0.491 29.125 9.984 1 97.69 115 GLU A N 1
ATOM 916 C CA . GLU A 1 115 ? 0.181 30.406 10.234 1 97.69 115 GLU A CA 1
ATOM 917 C C . GLU A 1 115 ? 1.506 30.188 10.961 1 97.69 115 GLU A C 1
ATOM 919 O O . GLU A 1 115 ? 2.33 31.109 11.039 1 97.69 115 GLU A O 1
ATOM 924 N N . ARG A 1 116 ? 1.729 29.047 11.461 1 97.56 116 ARG A N 1
ATOM 925 C CA . ARG A 1 116 ? 2.908 28.766 12.281 1 97.56 116 ARG A CA 1
ATOM 926 C C . ARG A 1 116 ? 3.91 27.906 11.523 1 97.56 116 ARG A C 1
ATOM 928 O O . ARG A 1 116 ? 4.906 27.453 12.102 1 97.56 116 ARG A O 1
ATOM 935 N N . LEU A 1 117 ? 3.674 27.641 10.297 1 98.12 117 LEU A N 1
ATOM 936 C CA . LEU A 1 117 ? 4.602 26.844 9.492 1 98.12 117 LEU A CA 1
ATOM 937 C C . LEU A 1 117 ? 5.957 27.547 9.391 1 98.12 117 LEU A C 1
ATOM 939 O O . LEU A 1 117 ? 6.027 28.766 9.242 1 98.12 117 LEU A O 1
ATOM 943 N N . THR A 1 118 ? 7.004 26.781 9.484 1 98.19 118 THR A N 1
ATOM 944 C CA . THR A 1 118 ? 8.367 27.297 9.367 1 98.19 118 THR A CA 1
ATOM 945 C C . THR A 1 118 ? 9.039 26.75 8.109 1 98.19 118 THR A C 1
ATOM 947 O O . THR A 1 118 ? 9.023 25.547 7.863 1 98.19 118 THR A O 1
ATOM 950 N N . ARG A 1 119 ? 9.586 27.641 7.387 1 97.81 119 ARG A N 1
ATOM 951 C CA . ARG A 1 119 ? 10.289 27.266 6.164 1 97.81 119 ARG A CA 1
ATOM 952 C C . ARG A 1 119 ? 11.672 26.703 6.477 1 97.81 119 ARG A C 1
ATOM 954 O O . ARG A 1 119 ? 12.398 27.25 7.309 1 97.81 119 ARG A O 1
ATOM 961 N N . ILE A 1 120 ? 11.977 25.578 5.898 1 97.38 120 ILE A N 1
ATOM 962 C CA . ILE A 1 120 ? 13.328 25.031 5.977 1 97.38 120 ILE A CA 1
ATOM 963 C C . ILE A 1 120 ? 13.852 24.734 4.57 1 97.38 120 ILE A C 1
ATOM 965 O O . ILE A 1 120 ? 13.07 24.484 3.65 1 97.38 120 ILE A O 1
ATOM 969 N N . GLU A 1 121 ? 15.133 24.766 4.465 1 96.81 121 GLU A N 1
ATOM 970 C CA . GLU A 1 121 ? 15.766 24.359 3.211 1 96.81 121 GLU A CA 1
ATOM 971 C C . GLU A 1 121 ? 16.297 22.938 3.291 1 96.81 121 GLU A C 1
ATOM 973 O O . GLU A 1 121 ? 16.875 22.531 4.305 1 96.81 121 GLU A O 1
ATOM 978 N N . THR A 1 122 ? 15.953 22.188 2.268 1 96.12 122 THR A N 1
ATOM 979 C CA . THR A 1 122 ? 16.5 20.828 2.178 1 96.12 122 THR A CA 1
ATOM 980 C C . THR A 1 122 ? 17.25 20.641 0.864 1 96.12 122 THR A C 1
ATOM 982 O O . THR A 1 122 ? 17.266 21.531 0.016 1 96.12 122 THR A O 1
ATOM 985 N N . ARG A 1 123 ? 17.812 19.531 0.71 1 92.94 123 ARG A N 1
ATOM 986 C CA . ARG A 1 123 ? 18.547 19.188 -0.506 1 92.94 123 ARG A CA 1
ATOM 987 C C . ARG A 1 123 ? 17.609 19.125 -1.71 1 92.94 123 ARG A C 1
ATOM 989 O O . ARG A 1 123 ? 18.062 19.281 -2.852 1 92.94 123 ARG A O 1
ATOM 996 N N . TRP A 1 124 ? 16.281 19.031 -1.475 1 95.44 124 TRP A N 1
ATOM 997 C CA . TRP A 1 124 ? 15.328 18.891 -2.562 1 95.44 124 TRP A CA 1
ATOM 998 C C . TRP A 1 124 ? 14.516 20.172 -2.744 1 95.44 124 TRP A C 1
ATOM 1000 O O . TRP A 1 124 ? 13.602 20.219 -3.566 1 95.44 124 TRP A O 1
ATOM 1010 N N . GLY A 1 125 ? 14.844 21.172 -1.99 1 95.81 125 GLY A N 1
ATOM 1011 C CA . GLY A 1 125 ? 14.094 22.422 -2.045 1 95.81 125 GLY A CA 1
ATOM 1012 C C . GLY A 1 125 ? 13.406 22.75 -0.737 1 95.81 125 GLY A C 1
ATOM 1013 O O . GLY A 1 125 ? 13.531 22.016 0.245 1 95.81 125 GLY A O 1
ATOM 1014 N N . PRO A 1 126 ? 12.734 23.781 -0.744 1 97.38 126 PRO A N 1
ATOM 1015 C CA . PRO A 1 126 ? 12.125 24.25 0.5 1 97.38 126 PRO A CA 1
ATOM 1016 C C . PRO A 1 126 ? 10.922 23.422 0.922 1 97.38 126 PRO A C 1
ATOM 1018 O O . PRO A 1 126 ? 10.188 22.906 0.07 1 97.38 126 PRO A O 1
ATOM 1021 N N . LEU A 1 127 ? 10.789 23.281 2.211 1 98.31 127 LEU A N 1
ATOM 1022 C CA . LEU A 1 127 ? 9.602 22.719 2.857 1 98.31 127 LEU A CA 1
ATOM 1023 C C . LEU A 1 127 ? 9.086 23.656 3.947 1 98.31 127 LEU A C 1
ATOM 1025 O O . LEU A 1 127 ? 9.836 24.5 4.449 1 98.31 127 LEU A O 1
ATOM 1029 N N . TYR A 1 128 ? 7.883 23.547 4.277 1 98.62 128 TYR A N 1
ATOM 1030 C CA . TYR A 1 128 ? 7.254 24.25 5.395 1 98.62 128 TYR A CA 1
ATOM 1031 C C . TYR A 1 128 ? 6.766 23.266 6.445 1 98.62 128 TYR A C 1
ATOM 1033 O O . TYR A 1 128 ? 5.922 22.406 6.164 1 98.62 128 TYR A O 1
ATOM 1041 N N . LEU A 1 129 ? 7.312 23.422 7.691 1 98.75 129 LEU A N 1
ATOM 1042 C CA . LEU A 1 129 ? 7.066 22.406 8.719 1 98.75 129 LEU A CA 1
ATOM 1043 C C . LEU A 1 129 ? 6.309 23.016 9.898 1 98.75 129 LEU A C 1
ATOM 1045 O O . LEU A 1 129 ? 6.5 24.188 10.227 1 98.75 129 LEU A O 1
ATOM 1049 N N . TYR A 1 130 ? 5.43 22.344 10.469 1 98.62 130 TYR A N 1
ATOM 1050 C CA . TYR A 1 130 ? 4.902 22.484 11.82 1 98.62 130 TYR A CA 1
ATOM 1051 C C . TYR A 1 130 ? 5.207 21.25 12.656 1 98.62 130 TYR A C 1
ATOM 1053 O O . TYR A 1 130 ? 4.898 20.125 12.258 1 98.62 130 TYR A O 1
ATOM 1061 N N . THR A 1 131 ? 5.953 21.406 13.773 1 98.69 131 THR A N 1
ATOM 1062 C CA . THR A 1 131 ? 6.453 20.234 14.508 1 98.69 131 THR A CA 1
ATOM 1063 C C . THR A 1 131 ? 6.641 20.578 15.984 1 98.69 131 THR A C 1
ATOM 1065 O O . THR A 1 131 ? 6.789 21.734 16.344 1 98.69 131 THR A O 1
ATOM 1068 N N . ASP A 1 132 ? 6.5 19.547 16.797 1 98.38 132 ASP A N 1
ATOM 1069 C CA . ASP A 1 132 ? 6.82 19.719 18.219 1 98.38 132 ASP A CA 1
ATOM 1070 C C . ASP A 1 132 ? 8.273 19.359 18.5 1 98.38 132 ASP A C 1
ATOM 1072 O O . ASP A 1 132 ? 8.742 19.484 19.641 1 98.38 132 ASP A O 1
ATOM 1076 N N . LEU A 1 133 ? 8.961 18.891 17.469 1 98 133 LEU A N 1
ATOM 1077 C CA . LEU A 1 133 ? 10.383 18.562 17.594 1 98 133 LEU A CA 1
ATOM 1078 C C . LEU A 1 133 ? 11.242 19.812 17.406 1 98 133 LEU A C 1
ATOM 1080 O O . LEU A 1 133 ? 10.773 20.812 16.875 1 98 133 LEU A O 1
ATOM 1084 N N . ASP A 1 134 ? 12.477 19.594 17.875 1 97.5 134 ASP A N 1
ATOM 1085 C CA . ASP A 1 134 ? 13.477 20.578 17.484 1 97.5 134 ASP A CA 1
ATOM 1086 C C . ASP A 1 134 ? 13.586 20.656 15.953 1 97.5 134 ASP A C 1
ATOM 1088 O O . ASP A 1 134 ? 13.594 19.641 15.273 1 97.5 134 ASP A O 1
ATOM 1092 N N . LEU A 1 135 ? 13.68 21.938 15.523 1 96.88 135 LEU A N 1
ATOM 1093 C CA . LEU A 1 135 ? 13.648 22.141 14.078 1 96.88 135 LEU A CA 1
ATOM 1094 C C . LEU A 1 135 ? 14.828 21.469 13.398 1 96.88 135 LEU A C 1
ATOM 1096 O O . LEU A 1 135 ? 14.703 20.953 12.289 1 96.88 135 LEU A O 1
ATOM 1100 N N . ALA A 1 136 ? 15.938 21.453 14.031 1 96.75 136 ALA A N 1
ATOM 1101 C CA . ALA A 1 136 ? 17.125 20.812 13.477 1 96.75 136 ALA A CA 1
ATOM 1102 C C . ALA A 1 136 ? 16.922 19.297 13.367 1 96.75 136 ALA A C 1
ATOM 1104 O O . ALA A 1 136 ? 17.297 18.688 12.359 1 96.75 136 ALA A O 1
ATOM 1105 N N . ASP A 1 137 ? 16.312 18.734 14.352 1 97 137 ASP A N 1
ATOM 1106 C CA . ASP A 1 137 ? 16.016 17.312 14.352 1 97 137 ASP A CA 1
ATOM 1107 C C . ASP A 1 137 ? 14.969 16.953 13.297 1 97 137 ASP A C 1
ATOM 1109 O O . ASP A 1 137 ? 15.109 15.969 12.57 1 97 137 ASP A O 1
ATOM 1113 N N . ALA A 1 138 ? 13.992 17.797 13.273 1 97.75 138 ALA A N 1
ATOM 1114 C CA . ALA A 1 138 ? 12.945 17.578 12.281 1 97.75 138 ALA A CA 1
ATOM 1115 C C . ALA A 1 138 ? 13.516 17.609 10.859 1 97.75 138 ALA A C 1
ATOM 1117 O O . ALA A 1 138 ? 13.195 16.734 10.047 1 97.75 138 ALA A O 1
ATOM 1118 N N . ARG A 1 139 ? 14.391 18.547 10.625 1 97.31 139 ARG A N 1
ATOM 1119 C CA . ARG A 1 139 ? 15.031 18.672 9.32 1 97.31 139 ARG A CA 1
ATOM 1120 C C . ARG A 1 139 ? 15.852 17.438 8.984 1 97.31 139 ARG A C 1
ATOM 1122 O O . ARG A 1 139 ? 15.758 16.891 7.883 1 97.31 139 ARG A O 1
ATOM 1129 N N . ARG A 1 140 ? 16.562 17 9.93 1 96.94 140 ARG A N 1
ATOM 1130 C CA . ARG A 1 140 ? 17.406 15.82 9.742 1 96.94 140 ARG A CA 1
ATOM 1131 C C . ARG A 1 140 ? 16.547 14.602 9.406 1 96.94 140 ARG A C 1
ATOM 1133 O O . ARG A 1 140 ? 16.875 13.828 8.508 1 96.94 140 ARG A O 1
ATOM 1140 N N . ILE A 1 141 ? 15.523 14.461 10.102 1 97.25 141 ILE A N 1
ATOM 1141 C CA . ILE A 1 141 ? 14.641 13.32 9.898 1 97.25 141 ILE A CA 1
ATOM 1142 C C . ILE A 1 141 ? 14.016 13.383 8.508 1 97.25 141 ILE A C 1
ATOM 1144 O O . ILE A 1 141 ? 14.055 12.406 7.75 1 97.25 141 ILE A O 1
ATOM 1148 N N . VAL A 1 142 ? 13.484 14.516 8.141 1 97.88 142 VAL A N 1
ATOM 1149 C CA . VAL A 1 142 ? 12.836 14.688 6.844 1 97.88 142 VAL A CA 1
ATOM 1150 C C . VAL A 1 142 ? 13.828 14.422 5.719 1 97.88 142 VAL A C 1
ATOM 1152 O O . VAL A 1 142 ? 13.539 13.664 4.789 1 97.88 142 VAL A O 1
ATOM 1155 N N . GLU A 1 143 ? 15 14.938 5.879 1 97.06 143 GLU A N 1
ATOM 1156 C CA . GLU A 1 143 ? 16.016 14.789 4.848 1 97.06 143 GLU A CA 1
ATOM 1157 C C . GLU A 1 143 ? 16.469 13.336 4.711 1 97.06 143 GLU A C 1
ATOM 1159 O O . GLU A 1 143 ? 16.797 12.883 3.613 1 97.06 143 GLU A O 1
ATOM 1164 N N . GLY A 1 144 ? 16.42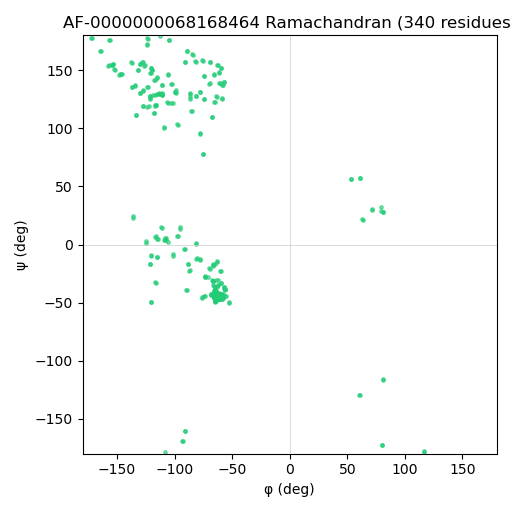2 12.641 5.777 1 96.25 144 GLY A N 1
ATOM 1165 C CA . GLY A 1 144 ? 16.781 11.234 5.766 1 96.25 144 GLY A CA 1
ATOM 1166 C C . GLY A 1 144 ? 15.82 10.375 4.969 1 96.25 144 GLY A C 1
ATOM 1167 O O . GLY A 1 144 ? 16.156 9.273 4.555 1 96.25 144 GLY A O 1
ATOM 1168 N N . TYR A 1 145 ? 14.625 10.914 4.73 1 96.06 145 TYR A N 1
ATOM 1169 C CA . TYR A 1 145 ? 13.609 10.117 4.043 1 96.06 145 TYR A CA 1
ATOM 1170 C C . TYR A 1 145 ? 13.289 10.719 2.68 1 96.06 145 TYR A C 1
ATOM 1172 O O . TYR A 1 145 ? 12.359 10.266 2.002 1 96.06 145 TYR A O 1
ATOM 1180 N N . GLN A 1 146 ? 14.031 11.773 2.291 1 95.62 146 GLN A N 1
ATOM 1181 C CA . GLN A 1 146 ? 13.914 12.289 0.932 1 95.62 146 GLN A CA 1
ATOM 1182 C C . GLN A 1 146 ? 14.812 11.516 -0.031 1 95.62 146 GLN A C 1
ATOM 1184 O O . GLN A 1 146 ? 16.031 11.562 0.082 1 95.62 146 GLN A O 1
ATOM 1189 N N . VAL A 1 147 ? 14.18 10.836 -0.947 1 91 147 VAL A N 1
ATOM 1190 C CA . VAL A 1 147 ? 14.953 9.961 -1.827 1 91 147 VAL A CA 1
ATOM 1191 C C . VAL A 1 147 ? 14.766 10.391 -3.279 1 91 147 VAL A C 1
ATOM 1193 O O . VAL A 1 147 ? 15.734 10.633 -3.996 1 91 147 VAL A O 1
ATOM 1196 N N . ILE A 1 148 ? 13.508 10.586 -3.756 1 88.25 148 ILE A N 1
ATOM 1197 C CA . ILE A 1 148 ? 13.281 10.844 -5.176 1 88.25 148 ILE A CA 1
ATOM 1198 C C . ILE A 1 148 ? 12.594 12.195 -5.352 1 88.25 148 ILE A C 1
ATOM 1200 O O . ILE A 1 148 ? 12.422 12.672 -6.477 1 88.25 148 ILE A O 1
ATOM 1204 N N . SER A 1 149 ? 12.148 12.789 -4.266 1 89.81 149 SER A N 1
ATOM 1205 C CA . SER A 1 149 ? 11.469 14.078 -4.285 1 89.81 149 SER A CA 1
ATOM 1206 C C . SER A 1 149 ? 11.578 14.781 -2.934 1 89.81 149 SER A C 1
ATOM 1208 O O . SER A 1 149 ? 12.18 14.25 -2 1 89.81 149 SER A O 1
ATOM 1210 N N . LYS A 1 150 ? 11.102 15.906 -2.865 1 94.94 150 LYS A N 1
ATOM 1211 C CA . LYS A 1 150 ? 11.156 16.672 -1.624 1 94.94 150 LYS A CA 1
ATOM 1212 C C . LYS A 1 150 ? 10.242 16.062 -0.563 1 94.94 150 LYS A C 1
ATOM 1214 O O . LYS A 1 150 ? 10.352 16.391 0.62 1 94.94 150 LYS A O 1
ATOM 1219 N N . TYR A 1 151 ? 9.273 15.281 -1.005 1 96.06 151 TYR A N 1
ATOM 1220 C CA . TYR A 1 151 ? 8.406 14.617 -0.035 1 96.06 151 TYR A CA 1
ATOM 1221 C C . TYR A 1 151 ? 9.07 13.359 0.506 1 96.06 151 TYR A C 1
ATOM 1223 O O . TYR A 1 151 ? 9.531 12.516 -0.264 1 96.06 151 TYR A O 1
ATOM 1231 N N . PRO A 1 152 ? 9.102 13.289 1.837 1 97.25 152 PRO A N 1
ATOM 1232 C CA . PRO A 1 152 ? 9.688 12.086 2.439 1 97.25 152 PRO A CA 1
ATOM 1233 C C . PRO A 1 152 ? 8.961 10.812 2.031 1 97.25 152 PRO A C 1
ATOM 1235 O O . PRO A 1 152 ? 7.742 10.82 1.841 1 97.25 152 PRO A O 1
ATOM 1238 N N . GLU A 1 153 ? 9.656 9.695 2.002 1 96.19 153 GLU A N 1
ATOM 1239 C CA . GLU A 1 153 ? 9.164 8.422 1.489 1 96.19 153 GLU A CA 1
ATOM 1240 C C . GLU A 1 153 ? 7.945 7.949 2.271 1 96.19 153 GLU A C 1
ATOM 1242 O O . GLU A 1 153 ? 6.98 7.453 1.686 1 96.19 153 GLU A O 1
ATOM 1247 N N . PRO A 1 154 ? 7.898 8.055 3.648 1 97.25 154 PRO A N 1
ATOM 1248 C CA . PRO A 1 154 ? 6.699 7.629 4.371 1 97.25 154 PRO A CA 1
ATOM 1249 C C . PRO A 1 154 ? 5.438 8.352 3.898 1 97.25 154 PRO A C 1
ATOM 1251 O O . PRO A 1 154 ? 4.371 7.738 3.811 1 97.25 154 PRO A O 1
ATOM 1254 N N . ILE A 1 155 ? 5.555 9.641 3.561 1 97.81 155 ILE A N 1
ATOM 1255 C CA . ILE A 1 155 ? 4.426 10.422 3.062 1 97.81 155 ILE A CA 1
ATOM 1256 C C . ILE A 1 155 ? 4.117 10.016 1.622 1 97.81 155 ILE A C 1
ATOM 1258 O O . ILE A 1 155 ? 2.953 9.828 1.261 1 97.81 155 ILE A O 1
ATOM 1262 N N . ARG A 1 156 ? 5.168 9.883 0.818 1 96.5 156 ARG A N 1
ATOM 1263 C CA . ARG A 1 156 ? 4.98 9.523 -0.584 1 96.5 156 ARG A CA 1
ATOM 1264 C C . ARG A 1 156 ? 4.254 8.188 -0.714 1 96.5 156 ARG A C 1
ATOM 1266 O O . ARG A 1 156 ? 3.359 8.047 -1.551 1 96.5 156 ARG A O 1
ATOM 1273 N N . TYR A 1 157 ? 4.656 7.262 0.122 1 96.62 157 TYR A N 1
ATOM 1274 C CA . TYR A 1 157 ? 4.027 5.945 0.074 1 96.62 157 TYR A CA 1
ATOM 1275 C C . TYR A 1 157 ? 2.582 6.016 0.548 1 96.62 157 TYR A C 1
ATOM 1277 O O . TYR A 1 157 ? 1.699 5.379 -0.032 1 96.62 157 TYR A O 1
ATOM 1285 N N . ALA A 1 158 ? 2.336 6.75 1.604 1 97.88 158 ALA A N 1
ATOM 1286 C CA . ALA A 1 158 ? 0.958 6.949 2.041 1 97.88 158 ALA A CA 1
ATOM 1287 C C . ALA A 1 158 ? 0.105 7.535 0.919 1 97.88 158 ALA A C 1
ATOM 1289 O O . ALA A 1 158 ? -1.049 7.141 0.736 1 97.88 158 ALA A O 1
ATOM 1290 N N . HIS A 1 159 ? 0.675 8.438 0.16 1 96.62 159 HIS A N 1
ATOM 1291 C CA . HIS A 1 159 ? -0.015 9.086 -0.95 1 96.62 159 HIS A CA 1
ATOM 1292 C C . HIS A 1 159 ? -0.356 8.078 -2.047 1 96.62 159 HIS A C 1
ATOM 1294 O O . HIS A 1 159 ? -1.505 8 -2.488 1 96.62 159 HIS A O 1
ATOM 1300 N N . VAL A 1 160 ? 0.62 7.297 -2.436 1 95.88 160 VAL A N 1
ATOM 1301 C CA . VAL A 1 160 ? 0.444 6.344 -3.527 1 95.88 160 VAL A CA 1
ATOM 1302 C C . VAL A 1 160 ? -0.559 5.27 -3.115 1 95.88 160 VAL A C 1
ATOM 1304 O O . VAL A 1 160 ? -1.475 4.941 -3.875 1 95.88 160 VAL A O 1
ATOM 1307 N N . ILE A 1 161 ? -0.434 4.742 -1.935 1 97.12 161 ILE A N 1
ATOM 1308 C CA . ILE A 1 161 ? -1.317 3.699 -1.427 1 97.12 161 ILE A CA 1
ATOM 1309 C C . ILE A 1 161 ? -2.723 4.262 -1.23 1 97.12 161 ILE A C 1
ATOM 1311 O O . ILE A 1 161 ? -3.711 3.637 -1.622 1 97.12 161 ILE A O 1
ATOM 1315 N N . GLY A 1 162 ? -2.834 5.449 -0.652 1 97 162 GLY A N 1
ATOM 1316 C CA . GLY A 1 162 ? -4.125 6.094 -0.466 1 97 162 GLY A CA 1
ATOM 1317 C C . GLY A 1 162 ? -4.867 6.328 -1.767 1 97 162 GLY A C 1
ATOM 1318 O O . GLY A 1 162 ? -6.078 6.105 -1.845 1 97 162 GLY A O 1
ATOM 1319 N N . ARG A 1 163 ? -4.129 6.785 -2.742 1 95.56 163 ARG A N 1
ATOM 1320 C CA . ARG A 1 163 ? -4.742 6.984 -4.055 1 95.56 163 ARG A CA 1
ATOM 1321 C C . ARG A 1 163 ? -5.316 5.68 -4.594 1 95.56 163 ARG A C 1
ATOM 1323 O O . ARG A 1 163 ? -6.469 5.637 -5.027 1 95.56 163 ARG A O 1
ATOM 1330 N N . ALA A 1 164 ? -4.547 4.648 -4.516 1 94.81 164 ALA A N 1
ATOM 1331 C CA . ALA A 1 164 ? -4.949 3.348 -5.047 1 94.81 164 ALA A CA 1
ATOM 1332 C C . ALA A 1 164 ? -6.152 2.795 -4.285 1 94.81 164 ALA A C 1
ATOM 1334 O O . ALA A 1 164 ? -7.105 2.299 -4.891 1 94.81 164 ALA A O 1
ATOM 1335 N N . VAL A 1 165 ? -6.121 2.904 -2.992 1 95.38 165 VAL A N 1
ATOM 1336 C CA . VAL A 1 165 ? -7.191 2.395 -2.143 1 95.38 165 VAL A CA 1
ATOM 1337 C C . VAL A 1 165 ? -8.477 3.182 -2.404 1 95.38 165 VAL A C 1
ATOM 1339 O O . VAL A 1 165 ? -9.555 2.602 -2.51 1 95.38 165 VAL A O 1
ATOM 1342 N N . GLY A 1 166 ? -8.336 4.453 -2.463 1 94.38 166 GLY A N 1
ATOM 1343 C CA . GLY A 1 166 ? -9.5 5.281 -2.746 1 94.38 166 GLY A CA 1
ATOM 1344 C C . GLY A 1 166 ? -10.133 4.977 -4.09 1 94.38 166 GLY A C 1
ATOM 1345 O O . GLY A 1 166 ? -11.359 4.875 -4.191 1 94.38 166 GLY A O 1
ATOM 1346 N N . MET A 1 167 ? -9.297 4.84 -5.102 1 91.94 167 MET A N 1
ATOM 1347 C CA . MET A 1 167 ? -9.797 4.516 -6.438 1 91.94 167 MET A CA 1
ATOM 1348 C C . MET A 1 167 ? -10.461 3.145 -6.449 1 91.94 167 MET A C 1
ATOM 1350 O O . MET A 1 167 ? -11.508 2.965 -7.074 1 91.94 167 MET A O 1
ATOM 1354 N N . TRP A 1 168 ? -9.852 2.283 -5.777 1 91.81 168 TRP A N 1
ATOM 1355 C CA . TRP A 1 168 ? -10.359 0.92 -5.688 1 91.81 168 TRP A CA 1
ATOM 1356 C C . TRP A 1 168 ? -11.719 0.895 -4.992 1 91.81 168 TRP A C 1
ATOM 1358 O O . TRP A 1 168 ? -12.641 0.215 -5.449 1 91.81 168 TRP A O 1
ATOM 1368 N N . ARG A 1 169 ? -11.867 1.645 -3.945 1 87.94 169 ARG A N 1
ATOM 1369 C CA . ARG A 1 169 ? -13.109 1.716 -3.184 1 87.94 169 ARG A CA 1
ATOM 1370 C C . ARG A 1 169 ? -14.234 2.312 -4.023 1 87.94 169 ARG A C 1
ATOM 1372 O O . ARG A 1 169 ? -15.391 1.908 -3.898 1 87.94 169 ARG A O 1
ATOM 1379 N N . GLU A 1 170 ? -13.867 3.277 -4.773 1 86.5 170 GLU A N 1
ATOM 1380 C CA . GLU A 1 170 ? -14.867 3.93 -5.617 1 86.5 170 GLU A CA 1
ATOM 1381 C C . GLU A 1 170 ? -15.383 2.979 -6.691 1 86.5 170 GLU A C 1
ATOM 1383 O O . GLU A 1 170 ? -16.547 3.059 -7.09 1 86.5 170 GLU A O 1
ATOM 1388 N N . LYS A 1 171 ? -14.523 2.016 -7.191 1 82.19 171 LYS A N 1
ATOM 1389 C CA . LYS A 1 171 ? -14.906 1.093 -8.258 1 82.19 171 LYS A CA 1
ATOM 1390 C C . LYS A 1 171 ? -15.586 -0.149 -7.691 1 82.19 171 LYS A C 1
ATOM 1392 O O . LYS A 1 171 ? -16.281 -0.866 -8.414 1 82.19 171 LYS A O 1
ATOM 1397 N N . SER A 1 172 ? -15.367 -0.505 -6.395 1 71.94 172 SER A N 1
ATOM 1398 C CA . SER A 1 172 ? -15.859 -1.755 -5.828 1 71.94 172 SER A CA 1
ATOM 1399 C C . SER A 1 172 ? -17.266 -1.58 -5.242 1 71.94 172 SER A C 1
ATOM 1401 O O . SER A 1 172 ? -18.078 -2.506 -5.281 1 71.94 172 SER A O 1
ATOM 1403 N N . MET B 1 1 ? 13.891 0.193 -15.641 1 85 1 MET B N 1
ATOM 1404 C CA . MET B 1 1 ? 13.086 -1 -15.875 1 85 1 MET B CA 1
ATOM 1405 C C . MET B 1 1 ? 11.922 -1.069 -14.898 1 85 1 MET B C 1
ATOM 1407 O O . MET B 1 1 ? 12.109 -0.934 -13.688 1 85 1 MET B O 1
ATOM 1411 N N . LEU B 1 2 ? 10.648 -1.152 -15.469 1 94.69 2 LEU B N 1
ATOM 1412 C CA . LEU B 1 2 ? 9.438 -1.221 -14.656 1 94.69 2 LEU B CA 1
ATOM 1413 C C . LEU B 1 2 ? 9.125 -2.662 -14.266 1 94.69 2 LEU B C 1
ATOM 1415 O O . LEU B 1 2 ? 9.094 -3.549 -15.117 1 94.69 2 LEU B O 1
ATOM 1419 N N . ILE B 1 3 ? 9 -2.863 -12.984 1 97.56 3 ILE B N 1
ATOM 1420 C CA . ILE B 1 3 ? 8.719 -4.195 -12.461 1 97.56 3 ILE B CA 1
ATOM 1421 C C . ILE B 1 3 ? 7.441 -4.164 -11.625 1 97.56 3 ILE B C 1
ATOM 1423 O O . ILE B 1 3 ? 7.234 -3.246 -10.828 1 97.56 3 ILE B O 1
ATOM 1427 N N . SER B 1 4 ? 6.633 -5.164 -11.875 1 98.06 4 SER B N 1
ATOM 1428 C CA . SER B 1 4 ? 5.438 -5.32 -11.055 1 98.06 4 SER B CA 1
ATOM 1429 C C . SER B 1 4 ? 5.59 -6.473 -10.07 1 98.06 4 SER B C 1
ATOM 1431 O O . SER B 1 4 ? 6.32 -7.43 -10.336 1 98.06 4 SER B O 1
ATOM 1433 N N . GLY B 1 5 ? 5.02 -6.332 -8.914 1 98.44 5 GLY B N 1
ATOM 1434 C CA . GLY B 1 5 ? 4.824 -7.406 -7.957 1 98.44 5 GLY B CA 1
ATOM 1435 C C . GLY B 1 5 ? 3.361 -7.73 -7.711 1 98.44 5 GLY B C 1
ATOM 1436 O O . GLY B 1 5 ? 2.521 -6.832 -7.664 1 98.44 5 GLY B O 1
ATOM 1437 N N . VAL B 1 6 ? 3.078 -9.023 -7.52 1 98.69 6 VAL B N 1
ATOM 1438 C CA . VAL B 1 6 ? 1.688 -9.438 -7.355 1 98.69 6 VAL B CA 1
ATOM 1439 C C . VAL B 1 6 ? 1.556 -10.328 -6.125 1 98.69 6 VAL B C 1
ATOM 1441 O O . VAL B 1 6 ? 2.336 -11.266 -5.941 1 98.69 6 VAL B O 1
ATOM 1444 N N . ASP B 1 7 ? 0.647 -10.039 -5.316 1 98.44 7 ASP B N 1
ATOM 1445 C CA . ASP B 1 7 ? 0.276 -10.883 -4.188 1 98.44 7 ASP B CA 1
ATOM 1446 C C . ASP B 1 7 ? -1.178 -10.648 -3.779 1 98.44 7 ASP B C 1
ATOM 1448 O O . ASP B 1 7 ? -1.757 -9.609 -4.098 1 98.44 7 ASP B O 1
ATOM 1452 N N . ASP B 1 8 ? -1.758 -11.602 -3.189 1 97.62 8 ASP B N 1
ATOM 1453 C CA . ASP B 1 8 ? -3.098 -11.398 -2.645 1 97.62 8 ASP B CA 1
ATOM 1454 C C . ASP B 1 8 ? -3.037 -10.883 -1.211 1 97.62 8 ASP B C 1
ATOM 1456 O O . ASP B 1 8 ? -1.967 -10.852 -0.6 1 97.62 8 ASP B O 1
ATOM 1460 N N . GLY B 1 9 ? -4.211 -10.406 -0.76 1 95.69 9 GLY B N 1
ATOM 1461 C CA .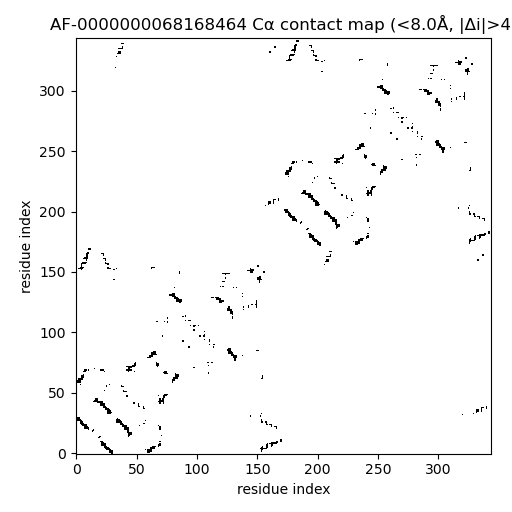 GLY B 1 9 ? -4.301 -9.875 0.59 1 95.69 9 GLY B CA 1
ATOM 1462 C C . GLY B 1 9 ? -5.008 -10.805 1.554 1 95.69 9 GLY B C 1
ATOM 1463 O O . GLY B 1 9 ? -5.48 -11.875 1.156 1 95.69 9 GLY B O 1
ATOM 1464 N N . TYR B 1 10 ? -5.008 -10.352 2.773 1 91.56 10 TYR B N 1
ATOM 1465 C CA . TYR B 1 10 ? -5.652 -11.094 3.85 1 91.56 10 TYR B CA 1
ATOM 1466 C C . TYR B 1 10 ? -7.125 -11.344 3.537 1 91.56 10 TYR B C 1
ATOM 1468 O O . TYR B 1 10 ? -7.816 -10.461 3.035 1 91.56 10 TYR B O 1
ATOM 1476 N N . PHE B 1 11 ? -7.5 -12.539 3.889 1 93.06 11 PHE B N 1
ATOM 1477 C CA . PHE B 1 11 ? -8.914 -12.914 3.922 1 93.06 11 PHE B CA 1
ATOM 1478 C C . PHE B 1 11 ? -9.172 -13.938 5.023 1 93.06 11 PHE B C 1
ATOM 1480 O O . PHE B 1 11 ? -8.312 -14.758 5.336 1 93.06 11 PHE B O 1
ATOM 1487 N N . PRO B 1 12 ? -10.289 -13.867 5.609 1 92.81 12 PRO B N 1
ATOM 1488 C CA . PRO B 1 12 ? -10.57 -14.828 6.684 1 92.81 12 PRO B CA 1
ATOM 1489 C C . PRO B 1 12 ? -10.891 -16.219 6.16 1 92.81 12 PRO B C 1
ATOM 1491 O O . PRO B 1 12 ? -11.328 -16.375 5.016 1 92.81 12 PRO B O 1
ATOM 1494 N N . LEU B 1 13 ? -10.719 -17.188 7 1 91.12 13 LEU B N 1
ATOM 1495 C CA . LEU B 1 13 ? -10.938 -18.578 6.652 1 91.12 13 LEU B CA 1
ATOM 1496 C C . LEU B 1 13 ? -12.383 -18.812 6.211 1 91.12 13 LEU B C 1
ATOM 1498 O O . LEU B 1 13 ? -12.641 -19.656 5.352 1 91.12 13 LEU B O 1
ATOM 1502 N N . ARG B 1 14 ? -13.32 -18.094 6.766 1 92.25 14 ARG B N 1
ATOM 1503 C CA . ARG B 1 14 ? -14.742 -18.25 6.457 1 92.25 14 ARG B CA 1
ATOM 1504 C C . ARG B 1 14 ? -15.023 -17.922 4.992 1 92.25 14 ARG B C 1
ATOM 1506 O O . ARG B 1 14 ? -16.094 -18.234 4.48 1 92.25 14 ARG B O 1
ATOM 1513 N N . TYR B 1 15 ? -14.086 -17.297 4.301 1 91.88 15 TYR B N 1
ATOM 1514 C CA . TYR B 1 15 ? -14.25 -16.953 2.891 1 91.88 15 TYR B CA 1
ATOM 1515 C C . TYR B 1 15 ? -13.938 -18.156 2.004 1 91.88 15 TYR B C 1
ATOM 1517 O O . TYR B 1 15 ? -14.266 -18.156 0.814 1 91.88 15 TYR B O 1
ATOM 1525 N N . LYS B 1 16 ? -13.336 -19.219 2.561 1 90.75 16 LYS B N 1
ATOM 1526 C CA . LYS B 1 16 ? -12.969 -20.391 1.769 1 90.75 16 LYS B CA 1
ATOM 1527 C C . LYS B 1 16 ? -14.203 -21.047 1.14 1 90.75 16 LYS B C 1
ATOM 1529 O O . LYS B 1 16 ? -15.289 -21 1.716 1 90.75 16 LYS B O 1
ATOM 1534 N N . GLY B 1 17 ? -14.047 -21.609 -0.009 1 91.75 17 GLY B N 1
ATOM 1535 C CA . GLY B 1 17 ? -15.148 -22.219 -0.72 1 91.75 17 GLY B CA 1
ATOM 1536 C C . GLY B 1 17 ? -16 -21.234 -1.481 1 91.75 17 GLY B C 1
ATOM 1537 O O . GLY B 1 17 ? -17.234 -21.375 -1.54 1 91.75 17 GLY B O 1
ATOM 1538 N N . GLN B 1 18 ? -15.289 -20.156 -1.851 1 91.69 18 GLN B N 1
ATOM 1539 C CA . GLN B 1 18 ? -15.883 -19.141 -2.717 1 91.69 18 GLN B CA 1
ATOM 1540 C C . GLN B 1 18 ? -16.938 -18.328 -1.967 1 91.69 18 GLN B C 1
ATOM 1542 O O . GLN B 1 18 ? -17.969 -17.953 -2.537 1 91.69 18 GLN B O 1
ATOM 1547 N N . ARG B 1 19 ? -16.781 -18.188 -0.718 1 93.31 19 ARG B N 1
ATOM 1548 C CA . ARG B 1 19 ? -17.75 -17.484 0.109 1 93.31 19 ARG B CA 1
ATOM 1549 C C . ARG B 1 19 ? -17.344 -16.031 0.342 1 93.31 19 ARG B C 1
ATOM 1551 O O . ARG B 1 19 ? -17.938 -15.336 1.17 1 93.31 19 ARG B O 1
ATOM 1558 N N . GLY B 1 20 ? -16.328 -15.625 -0.326 1 95.25 20 GLY B N 1
ATOM 1559 C CA . GLY B 1 20 ? -15.859 -14.25 -0.185 1 95.25 20 GLY B CA 1
ATOM 1560 C C . GLY B 1 20 ? -14.766 -13.898 -1.176 1 95.25 20 GLY B C 1
ATOM 1561 O O . GLY B 1 20 ? -14.43 -14.695 -2.049 1 95.25 20 GLY B O 1
ATOM 1562 N N . LYS B 1 21 ? -14.375 -12.602 -1.061 1 95.75 21 LYS B N 1
ATOM 1563 C CA . LYS B 1 21 ? -13.344 -12.125 -1.982 1 95.75 21 LYS B CA 1
ATOM 1564 C C . LYS B 1 21 ? -12.117 -11.633 -1.228 1 95.75 21 LYS B C 1
ATOM 1566 O O . LYS B 1 21 ? -12.211 -11.25 -0.059 1 95.75 21 LYS B O 1
ATOM 1571 N N . ALA B 1 22 ? -10.992 -11.727 -1.878 1 96.38 22 ALA B N 1
ATOM 1572 C CA . ALA B 1 22 ? -9.719 -11.242 -1.361 1 96.38 22 ALA B CA 1
ATOM 1573 C C . ALA B 1 22 ? -9.109 -10.195 -2.293 1 96.38 22 ALA B C 1
ATOM 1575 O O . ALA B 1 22 ? -9.305 -10.25 -3.51 1 96.38 22 ALA B O 1
ATOM 1576 N N . PRO B 1 23 ? -8.414 -9.258 -1.709 1 97.19 23 PRO B N 1
ATOM 1577 C CA . PRO B 1 23 ? -7.727 -8.305 -2.586 1 97.19 23 PRO B CA 1
ATOM 1578 C C . PRO B 1 23 ? -6.566 -8.938 -3.35 1 97.19 23 PRO B C 1
ATOM 1580 O O . PRO B 1 23 ? -5.875 -9.812 -2.818 1 97.19 23 PRO B O 1
ATOM 1583 N N . LEU B 1 24 ? -6.441 -8.609 -4.543 1 98.44 24 LEU B N 1
ATOM 1584 C CA . LEU B 1 24 ? -5.254 -8.812 -5.367 1 98.44 24 LEU B CA 1
ATOM 1585 C C . LEU B 1 24 ? -4.52 -7.496 -5.602 1 98.44 24 LEU B C 1
ATOM 1587 O O . LEU B 1 24 ? -5.113 -6.531 -6.086 1 98.44 24 LEU B O 1
ATOM 1591 N N . VAL B 1 25 ? -3.273 -7.422 -5.23 1 98.5 25 VAL B N 1
ATOM 1592 C CA . VAL B 1 25 ? -2.504 -6.184 -5.316 1 98.5 25 VAL B CA 1
ATOM 1593 C C . VAL B 1 25 ? -1.425 -6.32 -6.387 1 98.5 25 VAL B C 1
ATOM 1595 O O . VAL B 1 25 ? -0.688 -7.309 -6.414 1 98.5 25 VAL B O 1
ATOM 1598 N N . VAL B 1 26 ? -1.365 -5.344 -7.266 1 98.56 26 VAL B N 1
ATOM 1599 C CA . VAL B 1 26 ? -0.289 -5.227 -8.242 1 98.56 26 VAL B CA 1
ATOM 1600 C C . VAL B 1 26 ? 0.486 -3.932 -8.008 1 98.56 26 VAL B C 1
ATOM 1602 O O . VAL B 1 26 ? -0.06 -2.838 -8.164 1 98.56 26 VAL B O 1
ATOM 1605 N N . THR B 1 27 ? 1.71 -4.062 -7.605 1 98 27 THR B N 1
ATOM 1606 C CA . THR B 1 27 ? 2.57 -2.898 -7.422 1 98 27 THR B CA 1
ATOM 1607 C C . THR B 1 27 ? 3.348 -2.594 -8.703 1 98 27 THR B C 1
ATOM 1609 O O . THR B 1 27 ? 3.566 -3.482 -9.523 1 98 27 THR B O 1
ATOM 1612 N N . LEU B 1 28 ? 3.795 -1.358 -8.883 1 97.69 28 LEU B N 1
ATOM 1613 C CA . LEU B 1 28 ? 4.664 -0.93 -9.969 1 97.69 28 LEU B CA 1
ATOM 1614 C C . LEU B 1 28 ? 5.887 -0.192 -9.438 1 97.69 28 LEU B C 1
ATOM 1616 O O . LEU B 1 28 ? 5.754 0.862 -8.812 1 97.69 28 LEU B O 1
ATOM 1620 N N . PHE B 1 29 ? 7.023 -0.802 -9.766 1 96.25 29 PHE B N 1
ATOM 1621 C CA . PHE B 1 29 ? 8.289 -0.219 -9.336 1 96.25 29 PHE B CA 1
ATOM 1622 C C . PHE B 1 29 ? 9.07 0.325 -10.523 1 96.25 29 PHE B C 1
ATOM 1624 O O . PHE B 1 29 ? 9.117 -0.303 -11.578 1 96.25 29 PHE B O 1
ATOM 1631 N N . ASP B 1 30 ? 9.609 1.451 -10.336 1 94.81 30 ASP B N 1
ATOM 1632 C CA . ASP B 1 30 ? 10.695 1.992 -11.148 1 94.81 30 ASP B CA 1
ATOM 1633 C C . ASP B 1 30 ? 12.008 2.006 -10.367 1 94.81 30 ASP B C 1
ATOM 1635 O O . ASP B 1 30 ? 12.25 2.91 -9.562 1 94.81 30 ASP B O 1
ATOM 1639 N N . GLY B 1 31 ? 12.844 0.948 -10.711 1 92.31 31 GLY B N 1
ATOM 1640 C CA . GLY B 1 31 ? 13.914 0.682 -9.766 1 92.31 31 GLY B CA 1
ATOM 1641 C C . GLY B 1 31 ? 13.406 0.323 -8.383 1 92.31 31 GLY B C 1
ATOM 1642 O O . GLY B 1 31 ? 12.547 -0.548 -8.234 1 92.31 31 GLY B O 1
ATOM 1643 N N . MET B 1 32 ? 13.945 1 -7.375 1 89.62 32 MET B N 1
ATOM 1644 C CA . MET B 1 32 ? 13.539 0.677 -6.008 1 89.62 32 MET B CA 1
ATOM 1645 C C . MET B 1 32 ? 12.43 1.609 -5.535 1 89.62 32 MET B C 1
ATOM 1647 O O . MET B 1 32 ? 12.117 1.646 -4.344 1 89.62 32 MET B O 1
ATOM 1651 N N . ARG B 1 33 ? 11.82 2.309 -6.453 1 90.69 33 ARG B N 1
ATOM 1652 C CA . ARG B 1 33 ? 10.781 3.279 -6.137 1 90.69 33 ARG B CA 1
ATOM 1653 C C . ARG B 1 33 ? 9.398 2.721 -6.461 1 90.69 33 ARG B C 1
ATOM 1655 O O . ARG B 1 33 ? 9.133 2.309 -7.59 1 90.69 33 ARG B O 1
ATOM 1662 N N . LEU B 1 34 ? 8.539 2.674 -5.449 1 94.5 34 LEU B N 1
ATOM 1663 C CA . LEU B 1 34 ? 7.141 2.377 -5.711 1 94.5 34 LEU B CA 1
ATOM 1664 C C . LEU B 1 34 ? 6.477 3.512 -6.484 1 94.5 34 LEU B C 1
ATOM 1666 O O . LEU B 1 34 ? 6.262 4.598 -5.941 1 94.5 34 LEU B O 1
ATOM 1670 N N . LYS B 1 35 ? 6.156 3.285 -7.703 1 93.81 35 LYS B N 1
ATOM 1671 C CA . LYS B 1 35 ? 5.609 4.305 -8.594 1 93.81 35 LYS B CA 1
ATOM 1672 C C . LYS B 1 35 ? 4.086 4.344 -8.516 1 93.81 35 LYS B C 1
ATOM 1674 O O . LYS B 1 35 ? 3.48 5.414 -8.609 1 93.81 35 LYS B O 1
ATOM 1679 N N . ASP B 1 36 ? 3.543 3.174 -8.43 1 95.56 36 ASP B N 1
ATOM 1680 C CA . ASP B 1 36 ? 2.09 3.043 -8.484 1 95.56 36 ASP B CA 1
ATOM 1681 C C . ASP B 1 36 ? 1.644 1.67 -7.988 1 95.56 36 ASP B C 1
ATOM 1683 O O . ASP B 1 36 ? 2.473 0.793 -7.742 1 95.56 36 ASP B O 1
ATOM 1687 N N . LEU B 1 37 ? 0.344 1.564 -7.734 1 96.94 37 LEU B N 1
ATOM 1688 C CA . LEU B 1 37 ? -0.232 0.253 -7.449 1 96.94 37 LEU B CA 1
ATOM 1689 C C . LEU B 1 37 ? -1.712 0.219 -7.816 1 96.94 37 LEU B C 1
ATOM 1691 O O . LEU B 1 37 ? -2.355 1.266 -7.914 1 96.94 37 LEU B O 1
ATOM 1695 N N . ARG B 1 38 ? -2.174 -0.981 -8.078 1 97.5 38 ARG B N 1
ATOM 1696 C CA . ARG B 1 38 ? -3.584 -1.239 -8.344 1 97.5 38 ARG B CA 1
ATOM 1697 C C . ARG B 1 38 ? -4.09 -2.418 -7.523 1 97.5 38 ARG B C 1
ATOM 1699 O O . ARG B 1 38 ? -3.326 -3.328 -7.195 1 97.5 38 ARG B O 1
ATOM 1706 N N . ILE B 1 39 ? -5.348 -2.334 -7.219 1 97.56 39 ILE B N 1
ATOM 1707 C CA . ILE B 1 39 ? -5.973 -3.359 -6.391 1 97.56 39 ILE B CA 1
ATOM 1708 C C . ILE B 1 39 ? -7.223 -3.895 -7.086 1 97.56 39 ILE B C 1
ATOM 1710 O O . ILE B 1 39 ? -8 -3.125 -7.656 1 97.56 39 ILE B O 1
ATOM 1714 N N . GLY B 1 40 ? -7.359 -5.152 -7.148 1 96.94 40 GLY B N 1
ATOM 1715 C CA . GLY B 1 40 ? -8.57 -5.828 -7.586 1 96.94 40 GLY B CA 1
ATOM 1716 C C . GLY B 1 40 ? -9.117 -6.801 -6.559 1 96.94 40 GLY B C 1
ATOM 1717 O O . GLY B 1 40 ? -8.508 -7.004 -5.504 1 96.94 40 GLY B O 1
ATOM 1718 N N . LEU B 1 41 ? -10.328 -7.34 -6.828 1 96.44 41 LEU B N 1
ATOM 1719 C CA . LEU B 1 41 ? -10.938 -8.352 -5.969 1 96.44 41 LEU B CA 1
ATOM 1720 C C . LEU B 1 41 ? -11.07 -9.68 -6.703 1 96.44 41 LEU B C 1
ATOM 1722 O O . LEU B 1 41 ? -11.562 -9.727 -7.832 1 96.44 41 LEU B O 1
ATOM 1726 N N . ILE B 1 42 ? -10.594 -10.664 -6.031 1 97.62 42 ILE B N 1
ATOM 1727 C CA . ILE B 1 42 ? -10.719 -12 -6.613 1 97.62 42 ILE B CA 1
ATOM 1728 C C . ILE B 1 42 ? -11.539 -12.891 -5.684 1 97.62 42 ILE B C 1
ATOM 1730 O O . ILE B 1 42 ? -11.523 -12.703 -4.461 1 97.62 42 ILE B O 1
ATOM 1734 N N . THR B 1 43 ? -12.242 -13.844 -6.27 1 97.88 43 THR B N 1
ATOM 1735 C CA . THR B 1 43 ? -13.031 -14.789 -5.484 1 97.88 43 THR B CA 1
ATOM 1736 C C . THR B 1 43 ? -12.125 -15.812 -4.801 1 97.88 43 THR B C 1
ATOM 1738 O O . THR B 1 43 ? -11.289 -16.438 -5.453 1 97.88 43 THR B O 1
ATOM 1741 N N . VAL B 1 44 ? -12.25 -15.938 -3.455 1 97.5 44 VAL B N 1
ATOM 1742 C CA . VAL B 1 44 ? -11.477 -16.953 -2.744 1 97.5 44 VAL B CA 1
ATOM 1743 C C . VAL B 1 44 ? -11.812 -18.344 -3.293 1 97.5 44 VAL B C 1
ATOM 1745 O O . VAL B 1 44 ? -12.984 -18.688 -3.42 1 97.5 44 VAL B O 1
ATOM 1748 N N . ASP B 1 45 ? -10.797 -19.109 -3.709 1 97.06 45 ASP B N 1
ATOM 1749 C CA . ASP B 1 45 ? -10.953 -20.438 -4.297 1 97.06 45 ASP B CA 1
ATOM 1750 C C . ASP B 1 45 ? -11.734 -20.375 -5.609 1 97.06 45 ASP B C 1
ATOM 1752 O O . ASP B 1 45 ? -12.375 -21.344 -6.008 1 97.06 45 ASP B O 1
ATOM 1756 N N . GLY B 1 46 ? -11.727 -19.203 -6.184 1 96.88 46 GLY B N 1
ATOM 1757 C CA . GLY B 1 46 ? -12.414 -19.016 -7.453 1 96.88 46 GLY B CA 1
ATOM 1758 C C . GLY B 1 46 ? -11.516 -19.25 -8.656 1 96.88 46 GLY B C 1
ATOM 1759 O O . GLY B 1 46 ? -10.5 -19.953 -8.555 1 96.88 46 GLY B O 1
ATOM 1760 N N . ARG B 1 47 ? -11.898 -18.734 -9.844 1 96.38 47 ARG B N 1
ATOM 1761 C CA . ARG B 1 47 ? -11.156 -18.906 -11.086 1 96.38 47 ARG B CA 1
ATOM 1762 C C . ARG B 1 47 ? -11.086 -17.578 -11.859 1 96.38 47 ARG B C 1
ATOM 1764 O O . ARG B 1 47 ? -10.93 -17.578 -13.078 1 96.38 47 ARG B O 1
ATOM 1771 N N . ASP B 1 48 ? -11.242 -16.516 -11.141 1 97.5 48 ASP B N 1
ATOM 1772 C CA . ASP B 1 48 ? -11.352 -15.211 -11.789 1 97.5 48 ASP B CA 1
ATOM 1773 C C . ASP B 1 48 ? -10.07 -14.398 -11.625 1 97.5 48 ASP B C 1
ATOM 1775 O O . ASP B 1 48 ? -10.008 -13.242 -12.039 1 97.5 48 ASP B O 1
ATOM 1779 N N . ALA B 1 49 ? -9.055 -14.938 -11.008 1 98.06 49 ALA B N 1
ATOM 1780 C CA . ALA B 1 49 ? -7.836 -14.195 -10.711 1 98.06 49 ALA B CA 1
ATOM 1781 C C . ALA B 1 49 ? -7.172 -13.688 -11.984 1 98.06 49 ALA B C 1
ATOM 1783 O O . ALA B 1 49 ? -6.719 -12.539 -12.047 1 98.06 49 ALA B O 1
ATOM 1784 N N . ARG B 1 50 ? -7.098 -14.492 -12.977 1 97.69 50 ARG B N 1
ATOM 1785 C CA . ARG B 1 50 ? -6.48 -14.086 -14.234 1 97.69 50 ARG B CA 1
ATOM 1786 C C . ARG B 1 50 ? -7.219 -12.906 -14.859 1 97.69 50 ARG B C 1
ATOM 1788 O O . ARG B 1 50 ? -6.594 -11.961 -15.344 1 97.69 50 ARG B O 1
ATOM 1795 N N . ASP B 1 51 ? -8.508 -12.992 -14.906 1 97.69 51 ASP B N 1
ATOM 1796 C CA . ASP B 1 51 ? -9.328 -11.93 -15.492 1 97.69 51 ASP B CA 1
ATOM 1797 C C . ASP B 1 51 ? -9.156 -10.625 -14.719 1 97.69 51 ASP B C 1
ATOM 1799 O O . ASP B 1 51 ? -9.008 -9.555 -15.32 1 97.69 51 ASP B O 1
ATOM 1803 N N . VAL B 1 52 ? -9.227 -10.719 -13.438 1 97.69 52 VAL B N 1
ATOM 1804 C CA . VAL B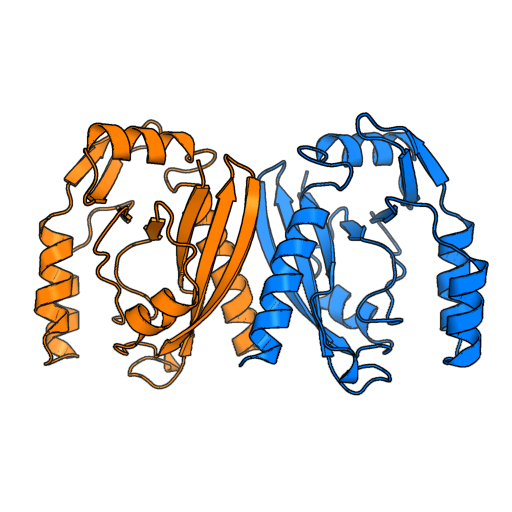 1 52 ? -9.039 -9.539 -12.602 1 97.69 52 VAL B CA 1
ATOM 1805 C C . VAL B 1 52 ? -7.648 -8.961 -12.82 1 97.69 52 VAL B C 1
ATOM 1807 O O . VAL B 1 52 ? -7.5 -7.754 -13.031 1 97.69 52 VAL B O 1
ATOM 1810 N N . PHE B 1 53 ? -6.652 -9.805 -12.812 1 98.06 53 PHE B N 1
ATOM 1811 C CA . PHE B 1 53 ? -5.277 -9.383 -13.039 1 98.06 53 PHE B CA 1
ATOM 1812 C C . PHE B 1 53 ? -5.148 -8.641 -14.367 1 98.06 53 PHE B C 1
ATOM 1814 O O . PHE B 1 53 ? -4.477 -7.609 -14.445 1 98.06 53 PHE B O 1
ATOM 1821 N N . SER B 1 54 ? -5.738 -9.125 -15.391 1 97.06 54 SER B N 1
ATOM 1822 C CA . SER B 1 54 ? -5.625 -8.539 -16.719 1 97.06 54 SER B CA 1
ATOM 1823 C C . SER B 1 54 ? -6.141 -7.105 -16.734 1 97.06 54 SER B C 1
ATOM 1825 O O . SER B 1 54 ? -5.719 -6.301 -17.578 1 97.06 54 SER B O 1
ATOM 1827 N N . GLN B 1 55 ? -6.969 -6.781 -15.82 1 96.06 55 GLN B N 1
ATOM 1828 C CA . GLN B 1 55 ? -7.57 -5.453 -15.773 1 96.06 55 GLN B CA 1
ATOM 1829 C C . GLN B 1 55 ? -6.699 -4.48 -14.984 1 96.06 55 GLN B C 1
ATOM 1831 O O . GLN B 1 55 ? -6.855 -3.262 -15.102 1 96.06 55 GLN B O 1
ATOM 1836 N N . ILE B 1 56 ? -5.777 -5.004 -14.203 1 95.56 56 ILE B N 1
ATOM 1837 C CA . ILE B 1 56 ? -5.078 -4.113 -13.289 1 95.56 56 ILE B CA 1
ATOM 1838 C C . ILE B 1 56 ? -3.572 -4.215 -13.516 1 95.56 56 ILE B C 1
ATOM 1840 O O . ILE B 1 56 ? -2.785 -3.59 -12.805 1 95.56 56 ILE B O 1
ATOM 1844 N N . ASN B 1 57 ? -3.189 -4.934 -14.414 1 94.44 57 ASN B N 1
ATOM 1845 C CA . ASN B 1 57 ? -1.77 -5.121 -14.688 1 94.44 57 ASN B CA 1
ATOM 1846 C C . ASN B 1 57 ? -1.208 -3.986 -15.539 1 94.44 57 ASN B C 1
ATOM 1848 O O . ASN B 1 57 ? -1.935 -3.373 -16.328 1 94.44 57 ASN B O 1
ATOM 1852 N N . TRP B 1 58 ? 0.089 -3.719 -15.539 1 91.81 58 TRP B N 1
ATOM 1853 C CA . TRP B 1 58 ? 0.731 -2.635 -16.281 1 91.81 58 TRP B CA 1
ATOM 1854 C C . TRP B 1 58 ? 1.39 -3.154 -17.547 1 91.81 58 TRP B C 1
ATOM 1856 O O . TRP B 1 58 ? 1.832 -2.369 -18.391 1 91.81 58 TRP B O 1
ATOM 1866 N N . GLY B 1 59 ? 1.528 -4.418 -17.797 1 85.94 59 GLY B N 1
ATOM 1867 C CA . GLY B 1 59 ? 2.199 -4.965 -18.969 1 85.94 59 GLY B CA 1
ATOM 1868 C C . GLY B 1 59 ? 3.713 -4.957 -18.844 1 85.94 59 GLY B C 1
ATOM 1869 O O . GLY B 1 59 ? 4.422 -4.902 -19.844 1 85.94 59 GLY B O 1
ATOM 1870 N N . VAL B 1 60 ? 4.32 -5.086 -17.812 1 92.38 60 VAL B N 1
ATOM 1871 C CA . VAL B 1 60 ? 5.75 -5.07 -17.516 1 92.38 60 VAL B CA 1
ATOM 1872 C C . VAL B 1 60 ? 6.195 -6.457 -17.062 1 92.38 60 VAL B C 1
ATOM 1874 O O . VAL B 1 60 ? 5.406 -7.402 -17.062 1 92.38 60 VAL B O 1
ATOM 1877 N N . ILE B 1 61 ? 7.543 -6.605 -16.75 1 97.56 61 ILE B N 1
ATOM 1878 C CA . ILE B 1 61 ? 7.949 -7.84 -16.078 1 97.56 61 ILE B CA 1
ATOM 1879 C C . ILE B 1 61 ? 7.277 -7.93 -14.719 1 97.56 61 ILE B C 1
ATOM 1881 O O . ILE B 1 61 ? 7.336 -6.984 -13.93 1 97.56 61 ILE B O 1
ATOM 1885 N N . THR B 1 62 ? 6.656 -9.031 -14.555 1 98.44 62 THR B N 1
ATOM 1886 C CA . THR B 1 62 ? 5.859 -9.188 -13.336 1 98.44 62 THR B CA 1
ATOM 1887 C C . THR B 1 62 ? 6.402 -10.312 -12.469 1 98.44 62 THR B C 1
ATOM 1889 O O . THR B 1 62 ? 6.645 -11.422 -12.961 1 98.44 62 THR B O 1
ATOM 1892 N N . MET B 1 63 ? 6.617 -9.984 -11.234 1 98.69 63 MET B N 1
ATOM 1893 C CA . MET B 1 63 ? 6.973 -11 -10.25 1 98.69 63 MET B CA 1
ATOM 1894 C C . MET B 1 63 ? 5.754 -11.422 -9.438 1 98.69 63 MET B C 1
ATOM 1896 O O . MET B 1 63 ? 5.047 -10.57 -8.883 1 98.69 63 MET B O 1
ATOM 1900 N N . TYR B 1 64 ? 5.578 -12.734 -9.352 1 98.75 64 TYR B N 1
ATOM 1901 C CA . TYR B 1 64 ? 4.422 -13.281 -8.648 1 98.75 64 TYR B CA 1
ATOM 1902 C C . TYR B 1 64 ? 4.852 -13.977 -7.359 1 98.75 64 TYR B C 1
ATOM 1904 O O . TYR B 1 64 ? 5.766 -14.805 -7.367 1 98.75 64 TYR B O 1
ATOM 1912 N N . ASP B 1 65 ? 4.195 -13.578 -6.289 1 98.44 65 ASP B N 1
ATOM 1913 C CA . ASP B 1 65 ? 4.352 -14.383 -5.082 1 98.44 65 ASP B CA 1
ATOM 1914 C C . ASP B 1 65 ? 3.559 -15.688 -5.18 1 98.44 65 ASP B C 1
ATOM 1916 O O . ASP B 1 65 ? 2.484 -15.812 -4.59 1 98.44 65 ASP B O 1
ATOM 1920 N N . GLY B 1 66 ? 4.121 -16.641 -5.918 1 97.88 66 GLY B N 1
ATOM 1921 C CA . GLY B 1 66 ? 3.418 -17.891 -6.223 1 97.88 66 GLY B CA 1
ATOM 1922 C C . GLY B 1 66 ? 2.42 -17.734 -7.355 1 97.88 66 GLY B C 1
ATOM 1923 O O . GLY B 1 66 ? 2.363 -16.688 -8.008 1 97.88 66 GLY B O 1
ATOM 1924 N N . ILE B 1 67 ? 1.635 -18.828 -7.559 1 98.06 67 ILE B N 1
ATOM 1925 C CA . ILE B 1 67 ? 0.682 -18.766 -8.664 1 98.06 67 ILE B CA 1
ATOM 1926 C C . ILE B 1 67 ? -0.743 -18.828 -8.117 1 98.06 67 ILE B C 1
ATOM 1928 O O . ILE B 1 67 ? -1.706 -18.594 -8.852 1 98.06 67 ILE B O 1
ATOM 1932 N N . THR B 1 68 ? -0.909 -19.141 -6.812 1 97.88 68 THR B N 1
ATOM 1933 C CA . THR B 1 68 ? -2.238 -19.188 -6.215 1 97.88 68 THR B CA 1
ATOM 1934 C C . THR B 1 68 ? -2.506 -17.938 -5.379 1 97.88 68 THR B C 1
ATOM 1936 O O . THR B 1 68 ? -1.617 -17.453 -4.672 1 97.88 68 THR B O 1
ATOM 1939 N N . PHE B 1 69 ? -3.684 -17.438 -5.5 1 98.19 69 PHE B N 1
ATOM 1940 C CA . PHE B 1 69 ? -4.133 -16.234 -4.805 1 98.19 69 PHE B CA 1
ATOM 1941 C C . PHE B 1 69 ? -5.543 -16.422 -4.258 1 98.19 69 PHE B C 1
ATOM 1943 O O . PHE B 1 69 ? -6.422 -16.953 -4.949 1 98.19 69 PHE B O 1
ATOM 1950 N N . GLY B 1 70 ? -5.707 -15.977 -2.99 1 96.94 70 GLY B N 1
ATOM 1951 C CA . GLY B 1 70 ? -7.027 -16.188 -2.418 1 96.94 70 GLY B CA 1
ATOM 1952 C C . GLY B 1 70 ? -7.41 -17.656 -2.34 1 96.94 70 GLY B C 1
ATOM 1953 O O . GLY B 1 70 ? -8.414 -18.078 -2.926 1 96.94 70 GLY B O 1
ATOM 1954 N N . GLY B 1 71 ? -6.621 -18.391 -1.691 1 96.06 71 GLY B N 1
ATOM 1955 C CA . GLY B 1 71 ? -6.812 -19.828 -1.67 1 96.06 71 GLY B CA 1
ATOM 1956 C C . GLY B 1 71 ? -6.266 -20.516 -2.904 1 96.06 71 GLY B C 1
ATOM 1957 O O . GLY B 1 71 ? -5.07 -20.438 -3.191 1 96.06 71 GLY B O 1
ATOM 1958 N N . PHE B 1 72 ? -7.1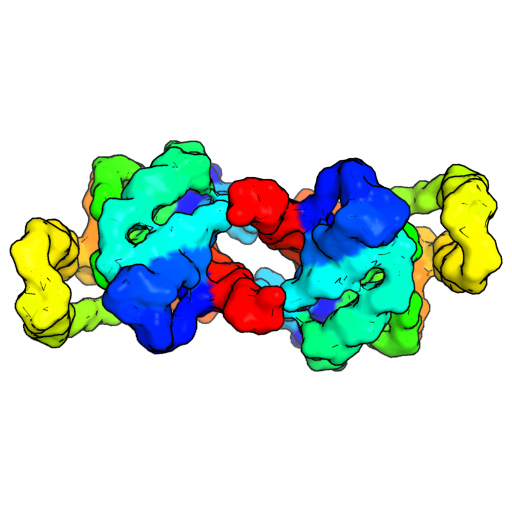99 -21.141 -3.688 1 97.12 72 PHE B N 1
ATOM 1959 C CA . PHE B 1 72 ? -6.754 -21.891 -4.855 1 97.12 72 PHE B CA 1
ATOM 1960 C C . PHE B 1 72 ? -7.191 -21.188 -6.141 1 97.12 72 PHE B C 1
ATOM 1962 O O . PHE B 1 72 ? -7.254 -21.828 -7.203 1 97.12 72 PHE B O 1
ATOM 1969 N N . ASN B 1 73 ? -7.609 -19.922 -6.023 1 98.19 73 ASN B N 1
ATOM 1970 C CA . ASN B 1 73 ? -7.582 -19.125 -7.246 1 98.19 73 ASN B CA 1
ATOM 1971 C C . ASN B 1 73 ? -6.16 -18.969 -7.781 1 98.19 73 ASN B C 1
ATOM 1973 O O . ASN B 1 73 ? -5.191 -19.156 -7.047 1 98.19 73 ASN B O 1
ATOM 1977 N N . TYR B 1 74 ? -6.008 -18.75 -9.117 1 98.5 74 TYR B N 1
ATOM 1978 C CA . TYR B 1 74 ? -4.633 -18.828 -9.594 1 98.5 74 TYR B CA 1
ATOM 1979 C C . TYR B 1 74 ? -4.461 -18.062 -10.898 1 98.5 74 TYR B C 1
ATOM 1981 O O . TYR B 1 74 ? -5.441 -17.766 -11.586 1 98.5 74 TYR B O 1
ATOM 1989 N N . ILE B 1 75 ? -3.299 -17.641 -11.102 1 98.56 75 ILE B N 1
ATOM 1990 C CA . ILE B 1 75 ? -2.857 -17 -12.344 1 98.56 75 ILE B CA 1
ATOM 1991 C C . ILE B 1 75 ? -1.678 -17.781 -12.93 1 98.56 75 ILE B C 1
ATOM 1993 O O . ILE B 1 75 ? -0.646 -17.938 -12.273 1 98.56 75 ILE B O 1
ATOM 1997 N N . ILE B 1 76 ? -1.822 -18.281 -14.055 1 97.94 76 ILE B N 1
ATOM 1998 C CA . ILE B 1 76 ? -0.694 -18.812 -14.805 1 97.94 76 ILE B CA 1
ATOM 1999 C C . ILE B 1 76 ? -0.205 -17.781 -15.812 1 97.94 76 ILE B C 1
ATOM 2001 O O . ILE B 1 76 ? -0.82 -17.594 -16.875 1 97.94 76 ILE B O 1
ATOM 2005 N N . PRO B 1 77 ? 0.876 -17.172 -15.469 1 97.06 77 PRO B N 1
ATOM 2006 C CA . PRO B 1 77 ? 1.334 -16.094 -16.359 1 97.06 77 PRO B CA 1
ATOM 2007 C C . PRO B 1 77 ? 1.844 -16.625 -17.703 1 97.06 77 PRO B C 1
ATOM 2009 O O . PRO B 1 77 ? 2.297 -17.781 -17.781 1 97.06 77 PRO B O 1
ATOM 2012 N N . GLU B 1 78 ? 1.82 -15.742 -18.719 1 94.19 78 GLU B N 1
ATOM 2013 C CA . GLU B 1 78 ? 2.145 -16.219 -20.062 1 94.19 78 GLU B CA 1
ATOM 2014 C C . GLU B 1 78 ? 3.406 -15.547 -20.594 1 94.19 78 GLU B C 1
ATOM 2016 O O . GLU B 1 78 ? 4.109 -16.125 -21.422 1 94.19 78 GLU B O 1
ATOM 2021 N N . ARG B 1 79 ? 3.572 -14.281 -20.172 1 96.44 79 ARG B N 1
ATOM 2022 C CA . ARG B 1 79 ? 4.719 -13.578 -20.734 1 96.44 79 ARG B CA 1
ATOM 2023 C C . ARG B 1 79 ? 5.324 -12.625 -19.703 1 96.44 79 ARG B C 1
ATOM 2025 O O . ARG B 1 79 ? 4.605 -12.039 -18.891 1 96.44 79 ARG B O 1
ATOM 2032 N N . ASN B 1 80 ? 6.668 -12.484 -19.812 1 97.44 80 ASN B N 1
ATOM 2033 C CA . ASN B 1 80 ? 7.418 -11.508 -19.031 1 97.44 80 ASN B CA 1
ATOM 2034 C C . ASN B 1 80 ? 7.141 -11.641 -17.531 1 97.44 80 ASN B C 1
ATOM 2036 O O . ASN B 1 80 ? 6.766 -10.672 -16.875 1 97.44 80 ASN B O 1
ATOM 2040 N N . PHE B 1 81 ? 7.406 -12.883 -17.109 1 98.56 81 PHE B N 1
ATOM 2041 C CA . PHE B 1 81 ? 7.031 -13.102 -15.711 1 98.56 81 PHE B CA 1
ATOM 2042 C C . PHE B 1 81 ? 8.109 -13.883 -14.977 1 98.56 81 PHE B C 1
ATOM 2044 O O . PHE B 1 81 ? 8.914 -14.578 -15.602 1 98.56 81 PHE B O 1
ATOM 2051 N N . ILE B 1 82 ? 8.125 -13.719 -13.695 1 98.75 82 ILE B N 1
ATOM 2052 C CA . ILE B 1 82 ? 8.906 -14.523 -12.75 1 98.75 82 ILE B CA 1
ATOM 2053 C C . ILE B 1 82 ? 8.016 -14.93 -11.578 1 98.75 82 ILE B C 1
ATOM 2055 O O . ILE B 1 82 ? 7.637 -14.094 -10.758 1 98.75 82 ILE B O 1
ATOM 2059 N N . VAL B 1 83 ? 7.715 -16.188 -11.477 1 98.81 83 VAL B N 1
ATOM 2060 C CA . VAL B 1 83 ? 7.047 -16.734 -10.289 1 98.81 83 VAL B CA 1
ATOM 2061 C C . VAL B 1 83 ? 8.086 -17.109 -9.242 1 98.81 83 VAL B C 1
ATOM 2063 O O . VAL B 1 83 ? 9.055 -17.812 -9.547 1 98.81 83 VAL B O 1
ATOM 2066 N N . VAL B 1 84 ? 7.844 -16.625 -8.016 1 98.69 84 VAL B N 1
ATOM 2067 C CA . VAL B 1 84 ? 8.859 -16.781 -6.977 1 98.69 84 VAL B CA 1
ATOM 2068 C C . VAL B 1 84 ? 8.281 -17.562 -5.801 1 98.69 84 VAL B C 1
ATOM 2070 O O . VAL B 1 84 ? 7.219 -17.219 -5.277 1 98.69 84 VAL B O 1
ATOM 2073 N N . TYR B 1 85 ? 9.016 -18.625 -5.43 1 98.31 85 TYR B N 1
ATOM 2074 C CA . TYR B 1 85 ? 8.773 -19.344 -4.184 1 98.31 85 TYR B CA 1
ATOM 2075 C C . TYR B 1 85 ? 10.023 -19.344 -3.305 1 98.31 85 TYR B C 1
ATOM 2077 O O . TYR B 1 85 ? 11.109 -19.703 -3.758 1 98.31 85 TYR B O 1
ATOM 2085 N N . GLY B 1 86 ? 9.82 -18.891 -2.107 1 97.25 86 GLY B N 1
ATOM 2086 C CA . GLY B 1 86 ? 10.945 -18.844 -1.186 1 97.25 86 GLY B CA 1
ATOM 2087 C C . GLY B 1 86 ? 11.359 -20.203 -0.671 1 97.25 86 GLY B C 1
ATOM 2088 O O . GLY B 1 86 ? 12.492 -20.391 -0.224 1 97.25 86 GLY B O 1
ATOM 2089 N N . ASN B 1 87 ? 10.383 -21.125 -0.613 1 95.62 87 ASN B N 1
ATOM 2090 C CA . ASN B 1 87 ? 10.617 -22.516 -0.237 1 95.62 87 ASN B CA 1
ATOM 2091 C C . ASN B 1 87 ? 9.992 -23.484 -1.244 1 95.62 87 ASN B C 1
ATOM 2093 O O . ASN B 1 87 ? 9.047 -23.125 -1.951 1 95.62 87 ASN B O 1
ATOM 2097 N N . LYS B 1 88 ? 10.578 -24.594 -1.233 1 94.69 88 LYS B N 1
ATOM 2098 C CA . LYS B 1 88 ? 10 -25.594 -2.119 1 94.69 88 LYS B CA 1
ATOM 2099 C C . LYS B 1 88 ? 8.594 -25.984 -1.667 1 94.69 88 LYS B C 1
ATOM 2101 O O . LYS B 1 88 ? 8.406 -26.438 -0.535 1 94.69 88 LYS B O 1
ATOM 2106 N N . PRO B 1 89 ? 7.652 -25.828 -2.514 1 95.25 89 PRO B N 1
ATOM 2107 C CA . PRO B 1 89 ? 6.305 -26.234 -2.121 1 95.25 89 PRO B CA 1
ATOM 2108 C C . PRO B 1 89 ? 6.188 -27.75 -1.911 1 95.25 89 PRO B C 1
ATOM 2110 O O . PRO B 1 89 ? 6.875 -28.516 -2.582 1 95.25 89 PRO B O 1
ATOM 2113 N N . ASN B 1 90 ? 5.352 -28.172 -0.962 1 96.38 90 ASN B N 1
ATOM 2114 C CA . ASN B 1 90 ? 5.031 -29.594 -0.778 1 96.38 90 ASN B CA 1
ATOM 2115 C C . ASN B 1 90 ? 4.02 -30.078 -1.812 1 96.38 90 ASN B C 1
ATOM 2117 O O . ASN B 1 90 ? 2.809 -29.969 -1.599 1 96.38 90 ASN B O 1
ATOM 2121 N N . LEU B 1 91 ? 4.445 -30.641 -2.852 1 96.94 91 LEU B N 1
ATOM 2122 C CA . LEU B 1 91 ? 3.615 -31 -3.996 1 96.94 91 LEU B CA 1
ATOM 2123 C C . LEU B 1 91 ? 2.535 -32 -3.586 1 96.94 91 LEU B C 1
ATOM 2125 O O . LEU B 1 91 ? 1.386 -31.891 -4.02 1 96.94 91 LEU B O 1
ATOM 2129 N N . GLU B 1 92 ? 2.92 -32.938 -2.783 1 96.62 92 GLU B N 1
ATOM 2130 C CA . GLU B 1 92 ? 1.967 -33.969 -2.352 1 96.62 92 GLU B CA 1
ATOM 2131 C C . GLU B 1 92 ? 0.81 -33.344 -1.573 1 96.62 92 GLU B C 1
ATOM 2133 O O . GLU B 1 92 ? -0.354 -33.688 -1.81 1 96.62 92 GLU B O 1
ATOM 2138 N N . GLU B 1 93 ? 1.144 -32.469 -0.684 1 96.44 93 GLU B N 1
ATOM 2139 C CA . GLU B 1 93 ? 0.125 -31.797 0.124 1 96.44 93 GLU B CA 1
ATOM 2140 C C . GLU B 1 93 ? -0.781 -30.922 -0.74 1 96.44 93 GLU B C 1
ATOM 2142 O O . GLU B 1 93 ? -1.996 -30.891 -0.538 1 96.44 93 GLU B O 1
ATOM 2147 N N . VAL B 1 94 ? -0.193 -30.188 -1.69 1 96.44 94 VAL B N 1
ATOM 2148 C CA . VAL B 1 94 ? -0.968 -29.328 -2.58 1 96.44 94 VAL B CA 1
ATOM 2149 C C . VAL B 1 94 ? -1.901 -30.172 -3.438 1 96.44 94 VAL B C 1
ATOM 2151 O O . VAL B 1 94 ? -3.086 -29.859 -3.576 1 96.44 94 VAL B O 1
ATOM 2154 N N . GLU B 1 95 ? -1.37 -31.234 -3.934 1 96.19 95 GLU B N 1
ATOM 2155 C CA . GLU B 1 95 ? -2.164 -32.125 -4.777 1 96.19 95 GLU B CA 1
ATOM 2156 C C . GLU B 1 95 ? -3.33 -32.719 -4 1 96.19 95 GLU B C 1
ATOM 2158 O O . GLU B 1 95 ? -4.457 -32.781 -4.504 1 96.19 95 GLU B O 1
ATOM 2163 N N . LYS B 1 96 ? -3.086 -33.188 -2.848 1 96.12 96 LYS B N 1
ATOM 2164 C CA . LYS B 1 96 ? -4.125 -33.781 -2 1 96.12 96 LYS B CA 1
ATOM 2165 C C . LYS B 1 96 ? -5.246 -32.781 -1.736 1 96.12 96 LYS B C 1
ATOM 2167 O O . LYS B 1 96 ? -6.426 -33.125 -1.83 1 96.12 96 LYS B O 1
ATOM 2172 N N . ALA B 1 97 ? -4.852 -31.578 -1.408 1 94.94 97 ALA B N 1
ATOM 2173 C CA . ALA B 1 97 ? -5.836 -30.531 -1.125 1 94.94 97 ALA B CA 1
ATOM 2174 C C . ALA B 1 97 ? -6.676 -30.219 -2.361 1 94.94 97 ALA B C 1
ATOM 2176 O O . ALA B 1 97 ? -7.898 -30.078 -2.27 1 94.94 97 ALA B O 1
ATOM 2177 N N . LEU B 1 98 ? -6.008 -30.109 -3.492 1 95.75 98 LEU B N 1
ATOM 2178 C CA . LEU B 1 98 ? -6.699 -29.812 -4.742 1 95.75 98 LEU B CA 1
ATOM 2179 C C . LEU B 1 98 ? -7.684 -30.922 -5.094 1 95.75 98 LEU B C 1
ATOM 2181 O O . LEU B 1 98 ? -8.836 -30.656 -5.449 1 95.75 98 LEU B O 1
ATOM 2185 N N . ARG B 1 99 ? -7.277 -32.125 -4.949 1 94.31 99 ARG B N 1
ATOM 2186 C CA . ARG B 1 99 ? -8.117 -33.25 -5.277 1 94.31 99 ARG B CA 1
ATOM 2187 C C . ARG B 1 99 ? -9.32 -33.344 -4.348 1 94.31 99 ARG B C 1
ATOM 2189 O O . ARG B 1 99 ? -10.414 -33.75 -4.766 1 94.31 99 ARG B O 1
ATOM 2196 N N . ALA B 1 100 ? -9.102 -33 -3.178 1 94 100 ALA B N 1
ATOM 2197 C CA . ALA B 1 100 ? -10.148 -33.094 -2.16 1 94 100 ALA B CA 1
ATOM 2198 C C . ALA B 1 100 ? -11.227 -32.062 -2.373 1 94 100 ALA B C 1
ATOM 2200 O O . ALA B 1 100 ? -12.398 -32.281 -2.059 1 94 100 ALA B O 1
ATOM 2201 N N . HIS B 1 101 ? -10.812 -30.953 -2.99 1 92.25 101 HIS B N 1
ATOM 2202 C CA . HIS B 1 101 ? -11.75 -29.844 -2.92 1 92.25 101 HIS B CA 1
ATOM 2203 C C . HIS B 1 101 ? -12.164 -29.375 -4.312 1 92.25 101 HIS B C 1
ATOM 2205 O O . HIS B 1 101 ? -13.156 -28.656 -4.465 1 92.25 101 HIS B O 1
ATOM 2211 N N . PHE B 1 102 ? -11.352 -29.797 -5.305 1 92.44 102 PHE B N 1
ATOM 2212 C CA . PHE B 1 102 ? -11.617 -29.297 -6.645 1 92.44 102 PHE B CA 1
ATOM 2213 C C . PHE B 1 102 ? -11.578 -30.422 -7.672 1 92.44 102 PHE B C 1
ATOM 2215 O O . PHE B 1 102 ? -10.656 -31.234 -7.668 1 92.44 102 PHE B O 1
ATOM 2222 N N . GLN B 1 103 ? -12.523 -30.375 -8.523 1 90.5 103 GLN B N 1
ATOM 2223 C CA . GLN B 1 103 ? -12.633 -31.422 -9.539 1 90.5 103 GLN B CA 1
ATOM 2224 C C . GLN B 1 103 ? -12.438 -30.859 -10.938 1 90.5 103 GLN B C 1
ATOM 2226 O O . GLN B 1 103 ? -12.609 -31.578 -11.93 1 90.5 103 GLN B O 1
ATOM 2231 N N . ASP B 1 104 ? -12.07 -29.609 -11.031 1 92.75 104 ASP B N 1
ATOM 2232 C CA . ASP B 1 104 ? -11.852 -28.969 -12.328 1 92.75 104 ASP B CA 1
ATOM 2233 C C . ASP B 1 104 ? -10.383 -29.062 -12.742 1 92.75 104 ASP B C 1
ATOM 2235 O O . ASP B 1 104 ? -9.633 -29.875 -12.211 1 92.75 104 ASP B O 1
ATOM 2239 N N . ASP B 1 105 ? -10 -28.328 -13.781 1 94.75 105 ASP B N 1
ATOM 2240 C CA . ASP B 1 105 ? -8.68 -28.469 -14.383 1 94.75 105 ASP B CA 1
ATOM 2241 C C . ASP B 1 105 ? -7.625 -27.703 -13.602 1 94.75 105 ASP B C 1
ATOM 2243 O O . ASP B 1 105 ? -6.438 -27.75 -13.922 1 94.75 105 ASP B O 1
ATOM 2247 N N . ARG B 1 106 ? -7.961 -27.047 -12.516 1 95.88 106 ARG B N 1
ATOM 2248 C CA . ARG B 1 106 ? -6.992 -26.219 -11.812 1 95.88 106 ARG B CA 1
ATOM 2249 C C . ARG B 1 106 ? -5.871 -27.062 -11.219 1 95.88 106 ARG B C 1
ATOM 2251 O O . ARG B 1 106 ? -4.719 -26.625 -11.172 1 95.88 106 ARG B O 1
ATOM 2258 N N . GLY B 1 107 ? -6.293 -28.188 -10.703 1 95.94 107 GLY B N 1
ATOM 2259 C CA . GLY B 1 107 ? -5.27 -29.062 -10.156 1 95.94 107 GLY B CA 1
ATOM 2260 C C . GLY B 1 107 ? -4.141 -29.359 -11.125 1 95.94 107 GLY B C 1
ATOM 2261 O O . GLY B 1 107 ? -2.967 -29.203 -10.789 1 95.94 107 GLY B O 1
ATOM 2262 N N . ARG B 1 108 ? -4.473 -29.734 -12.305 1 96.38 108 ARG B N 1
ATOM 2263 C CA . ARG B 1 108 ? -3.486 -30.047 -13.336 1 96.38 108 ARG B CA 1
ATOM 2264 C C . ARG B 1 108 ? -2.666 -28.797 -13.688 1 96.38 108 ARG B C 1
ATOM 2266 O O . ARG B 1 108 ? -1.443 -28.875 -13.828 1 96.38 108 ARG B O 1
ATOM 2273 N N . GLU B 1 109 ? -3.307 -27.766 -13.82 1 97.25 109 GLU B N 1
ATOM 2274 C CA . GLU B 1 109 ? -2.643 -26.516 -14.195 1 97.25 109 GLU B CA 1
ATOM 2275 C C . GLU B 1 109 ? -1.676 -26.047 -13.109 1 97.25 109 GLU B C 1
ATOM 2277 O O . GLU B 1 109 ? -0.524 -25.719 -13.398 1 97.25 109 GLU B O 1
ATOM 2282 N N . ILE B 1 110 ? -2.131 -26.031 -11.859 1 97.88 110 ILE B N 1
ATOM 2283 C CA . ILE B 1 110 ? -1.326 -25.578 -10.734 1 97.88 110 ILE B CA 1
ATOM 2284 C C . ILE B 1 110 ? -0.146 -26.531 -10.523 1 97.88 110 ILE B C 1
ATOM 2286 O O . ILE B 1 110 ? 1 -26.078 -10.414 1 97.88 110 ILE B O 1
ATOM 2290 N N . MET B 1 111 ? -0.413 -27.797 -10.555 1 97.44 111 MET B N 1
ATOM 2291 C CA . MET B 1 111 ? 0.648 -28.781 -10.367 1 97.44 111 MET B CA 1
ATOM 2292 C C . MET B 1 111 ? 1.661 -28.703 -11.508 1 97.44 111 MET B C 1
ATOM 2294 O O . MET B 1 111 ? 2.855 -28.922 -11.297 1 97.44 111 MET B O 1
ATOM 2298 N N . GLY B 1 112 ? 1.149 -28.438 -12.688 1 97.69 112 GLY B N 1
ATOM 2299 C CA . GLY B 1 112 ? 2.023 -28.297 -13.836 1 97.69 112 GLY B CA 1
ATOM 2300 C C . GLY B 1 112 ? 3.092 -27.234 -13.648 1 97.69 112 GLY B C 1
ATOM 2301 O O . GLY B 1 112 ? 4.242 -27.422 -14.062 1 97.69 112 GLY B O 1
ATOM 2302 N N . VAL B 1 113 ? 2.732 -26.156 -13.023 1 97.81 113 VAL B N 1
ATOM 2303 C CA . VAL B 1 113 ? 3.68 -25.078 -12.758 1 97.81 113 VAL B CA 1
ATOM 2304 C C . VAL B 1 113 ? 4.598 -25.469 -11.602 1 97.81 113 VAL B C 1
ATOM 2306 O O . VAL B 1 113 ? 5.816 -25.328 -11.695 1 97.81 113 VAL B O 1
ATOM 2309 N N . LEU B 1 114 ? 4.059 -26 -10.523 1 98.06 114 LEU B N 1
ATOM 2310 C CA . LEU B 1 114 ? 4.812 -26.297 -9.305 1 98.06 114 LEU B CA 1
ATOM 2311 C C . LEU B 1 114 ? 5.898 -27.344 -9.578 1 98.06 114 LEU B C 1
ATOM 2313 O O . LEU B 1 114 ? 6.973 -27.297 -8.969 1 98.06 114 LEU B O 1
ATOM 2317 N N . GLU B 1 115 ? 5.656 -28.219 -10.508 1 97.75 115 GLU B N 1
ATOM 2318 C CA . GLU B 1 115 ? 6.594 -29.297 -10.844 1 97.75 115 GLU B CA 1
ATOM 2319 C C . GLU B 1 115 ? 7.742 -28.781 -11.703 1 97.75 115 GLU B C 1
ATOM 2321 O O . GLU B 1 115 ? 8.75 -29.453 -11.875 1 97.75 115 GLU B O 1
ATOM 2326 N N . ARG B 1 116 ? 7.625 -27.609 -12.211 1 97.56 116 ARG B N 1
ATOM 2327 C CA . ARG B 1 116 ? 8.609 -27.062 -13.148 1 97.56 116 ARG B CA 1
ATOM 2328 C C . ARG B 1 116 ? 9.438 -25.969 -12.492 1 97.56 116 ARG B C 1
ATOM 2330 O O . ARG B 1 116 ? 10.219 -25.297 -13.156 1 97.56 116 ARG B O 1
ATOM 2337 N N . LEU B 1 117 ? 9.258 -25.75 -11.234 1 98.12 117 LEU B N 1
ATOM 2338 C CA . LEU B 1 117 ? 10.047 -24.75 -10.523 1 98.12 117 LEU B CA 1
ATOM 2339 C C . LEU B 1 117 ? 11.531 -25.094 -10.57 1 98.12 117 LEU B C 1
ATOM 2341 O O . LEU B 1 117 ? 11.914 -26.25 -10.445 1 98.12 117 LEU B O 1
ATOM 2345 N N . THR B 1 118 ? 12.344 -24.094 -10.773 1 98.19 118 THR B N 1
ATOM 2346 C CA . THR B 1 118 ? 13.789 -24.25 -10.805 1 98.19 118 THR B CA 1
ATOM 2347 C C . THR B 1 118 ? 14.438 -23.547 -9.617 1 98.19 118 THR B C 1
ATOM 2349 O O . THR B 1 118 ? 14.148 -22.375 -9.352 1 98.19 118 THR B O 1
ATOM 2352 N N . ARG B 1 119 ? 15.258 -24.266 -8.953 1 97.81 119 ARG B N 1
ATOM 2353 C CA . ARG B 1 119 ? 15.961 -23.703 -7.805 1 97.81 119 ARG B CA 1
ATOM 2354 C C . ARG B 1 119 ? 17.125 -22.828 -8.25 1 97.81 119 ARG B C 1
ATOM 2356 O O . ARG B 1 119 ? 17.875 -23.188 -9.164 1 97.81 119 ARG B O 1
ATOM 2363 N N . ILE B 1 120 ? 17.203 -21.641 -7.703 1 97.44 120 ILE B N 1
ATOM 2364 C CA . ILE B 1 120 ? 18.359 -20.781 -7.91 1 97.44 120 ILE B CA 1
ATOM 2365 C C . ILE B 1 120 ? 18.938 -20.359 -6.562 1 97.44 120 ILE B C 1
ATOM 2367 O O . ILE B 1 120 ? 18.219 -20.297 -5.566 1 97.44 120 ILE B O 1
ATOM 2371 N N . GLU B 1 121 ? 20.203 -20.062 -6.586 1 96.94 121 GLU B N 1
ATOM 2372 C CA . GLU B 1 121 ? 20.844 -19.484 -5.402 1 96.94 121 GLU B CA 1
ATOM 2373 C C . GLU B 1 121 ? 20.969 -17.969 -5.52 1 96.94 121 GLU B C 1
ATOM 2375 O O . GLU B 1 121 ? 21.312 -17.453 -6.586 1 96.94 121 GLU B O 1
ATOM 2380 N N . THR B 1 122 ? 20.578 -17.328 -4.449 1 96.12 122 THR B N 1
ATOM 2381 C CA . THR B 1 122 ? 20.766 -15.875 -4.406 1 96.12 122 THR B CA 1
ATOM 2382 C C . THR B 1 122 ? 21.578 -15.477 -3.174 1 96.12 122 THR B C 1
ATOM 2384 O O . THR B 1 122 ? 21.906 -16.328 -2.344 1 96.12 122 THR B O 1
ATOM 2387 N N . ARG B 1 123 ? 21.828 -14.258 -3.066 1 92.94 123 ARG B N 1
ATOM 2388 C CA . ARG B 1 123 ? 22.578 -13.734 -1.93 1 92.94 123 ARG B CA 1
ATOM 2389 C C . ARG B 1 123 ? 21.797 -13.891 -0.633 1 92.94 123 ARG B C 1
ATOM 2391 O O . ARG B 1 123 ? 22.375 -13.906 0.453 1 92.94 123 ARG B O 1
ATOM 2398 N N . TRP B 1 124 ? 20.5 -14.125 -0.728 1 95.38 124 TRP B N 1
ATOM 2399 C CA . TRP B 1 124 ? 19.656 -14.219 0.458 1 95.38 124 TRP B CA 1
ATOM 2400 C C . TRP B 1 124 ? 19.219 -15.656 0.704 1 95.38 124 TRP B C 1
ATOM 2402 O O . TRP B 1 124 ? 18.438 -15.922 1.619 1 95.38 124 TRP B O 1
ATOM 2412 N N . GLY B 1 125 ? 19.719 -16.547 -0.106 1 95.88 125 GLY B N 1
ATOM 2413 C CA . GLY B 1 125 ? 19.312 -17.938 0.008 1 95.88 125 GLY B CA 1
ATOM 2414 C C . GLY B 1 125 ? 18.594 -18.453 -1.224 1 95.88 125 GLY B C 1
ATOM 2415 O O . GLY B 1 125 ? 18.438 -17.719 -2.207 1 95.88 125 GLY B O 1
ATOM 2416 N N . PRO B 1 126 ? 18.188 -19.609 -1.155 1 97.44 126 PRO B N 1
ATOM 2417 C CA . PRO B 1 126 ? 17.578 -20.234 -2.336 1 97.44 126 PRO B CA 1
ATOM 2418 C C . PRO B 1 126 ? 16.172 -19.734 -2.619 1 97.44 126 PRO B C 1
ATOM 2420 O O . PRO B 1 126 ? 15.43 -19.406 -1.688 1 97.44 126 PRO B O 1
ATOM 2423 N N . LEU B 1 127 ? 15.867 -19.656 -3.883 1 98.31 127 LEU B N 1
ATOM 2424 C CA . LEU B 1 127 ? 14.523 -19.422 -4.398 1 98.31 127 LEU B CA 1
ATOM 2425 C C . LEU B 1 127 ? 14.148 -20.469 -5.441 1 98.31 127 LEU B C 1
ATOM 2427 O O . LEU B 1 127 ? 15.023 -21.109 -6.027 1 98.31 127 LEU B O 1
ATOM 2431 N N . TYR B 1 128 ? 12.93 -20.672 -5.637 1 98.62 128 TYR B N 1
ATOM 2432 C CA . TYR B 1 128 ? 12.383 -21.516 -6.691 1 98.62 128 TYR B CA 1
ATOM 2433 C C . TYR B 1 128 ? 11.555 -20.703 -7.676 1 98.62 128 TYR B C 1
ATOM 2435 O O . TYR B 1 128 ? 10.562 -20.078 -7.297 1 98.62 128 TYR B O 1
ATOM 2443 N N . LEU B 1 129 ? 11.992 -20.734 -8.969 1 98.75 129 LEU B N 1
ATOM 2444 C CA . LEU B 1 129 ? 11.398 -19.844 -9.953 1 98.75 129 LEU B CA 1
ATOM 2445 C C . LEU B 1 129 ? 10.695 -20.625 -11.055 1 98.75 129 LEU B C 1
ATOM 2447 O O . LEU B 1 129 ? 11.133 -21.719 -11.414 1 98.75 129 LEU B O 1
ATOM 2451 N N . TYR B 1 130 ? 9.625 -20.188 -11.516 1 98.62 130 TYR B N 1
ATOM 2452 C CA . TYR B 1 130 ? 9.008 -20.484 -12.805 1 98.62 130 TYR B CA 1
ATOM 2453 C C . TYR B 1 130 ? 8.914 -19.234 -13.664 1 98.62 130 TYR B C 1
ATOM 2455 O O . TYR B 1 130 ? 8.383 -18.203 -13.227 1 98.62 130 TYR B O 1
ATOM 2463 N N . THR B 1 131 ? 9.562 -19.219 -14.852 1 98.69 131 THR B N 1
ATOM 2464 C CA . THR B 1 131 ? 9.688 -17.984 -15.625 1 98.69 131 THR B CA 1
ATOM 2465 C C . THR B 1 131 ? 9.797 -18.281 -17.109 1 98.69 131 THR B C 1
ATOM 2467 O O . THR B 1 131 ? 10.195 -19.391 -17.5 1 98.69 131 THR B O 1
ATOM 2470 N N . ASP B 1 132 ? 9.32 -17.344 -17.906 1 98.31 132 ASP B N 1
ATOM 2471 C CA . ASP B 1 132 ? 9.531 -17.453 -19.344 1 98.31 132 ASP B CA 1
ATOM 2472 C C . ASP B 1 132 ? 10.812 -16.75 -19.766 1 98.31 132 ASP B C 1
ATOM 2474 O O . ASP B 1 132 ? 11.18 -16.781 -20.953 1 98.31 132 ASP B O 1
ATOM 2478 N N . LEU B 1 133 ? 11.469 -16.109 -18.812 1 97.94 133 LEU B N 1
ATOM 2479 C CA . LEU B 1 133 ? 12.742 -15.445 -19.094 1 97.94 133 LEU B CA 1
ATOM 2480 C C . LEU B 1 133 ? 13.898 -16.438 -19 1 97.94 133 LEU B C 1
ATOM 2482 O O . LEU B 1 133 ? 13.75 -17.516 -18.438 1 97.94 133 LEU B O 1
ATOM 2486 N N . ASP B 1 134 ? 14.992 -15.93 -19.594 1 97.38 134 ASP B N 1
ATOM 2487 C CA . ASP B 1 134 ? 16.25 -16.625 -19.312 1 97.38 134 ASP B CA 1
ATOM 2488 C C . ASP B 1 134 ? 16.531 -16.656 -17.812 1 97.38 134 ASP B C 1
ATOM 2490 O O . ASP B 1 134 ? 16.344 -15.648 -17.125 1 97.38 134 ASP B O 1
ATOM 2494 N N . LEU B 1 135 ? 16.984 -17.859 -17.391 1 96.81 135 LEU B N 1
ATOM 2495 C CA . LEU B 1 135 ? 17.141 -18.047 -15.961 1 96.81 135 LEU B CA 1
ATOM 2496 C C . LEU B 1 135 ? 18.188 -17.078 -15.398 1 96.81 135 LEU B C 1
ATOM 2498 O O . LEU B 1 135 ? 18.047 -16.594 -14.273 1 96.81 135 LEU B O 1
ATOM 2502 N N . ALA B 1 136 ? 19.172 -16.812 -16.141 1 96.75 136 ALA B N 1
ATOM 2503 C CA . ALA B 1 136 ? 20.203 -15.883 -15.695 1 96.75 136 ALA B CA 1
ATOM 2504 C C . ALA B 1 136 ? 19.656 -14.469 -15.547 1 96.75 136 ALA B C 1
ATOM 2506 O O . ALA B 1 136 ? 19.969 -13.766 -14.586 1 96.75 136 ALA B O 1
ATOM 2507 N N . ASP B 1 137 ? 18.828 -14.086 -16.469 1 96.94 137 ASP B N 1
ATOM 2508 C CA . ASP B 1 137 ? 18.188 -12.773 -16.438 1 96.94 137 ASP B CA 1
ATOM 2509 C C . ASP B 1 137 ? 17.203 -12.68 -15.273 1 96.94 137 ASP B C 1
ATOM 2511 O O . ASP B 1 137 ? 17.156 -11.68 -14.562 1 96.94 137 ASP B O 1
ATOM 2515 N N . ALA B 1 138 ? 16.484 -13.742 -15.148 1 97.69 138 ALA B N 1
ATOM 2516 C CA . ALA B 1 138 ? 15.516 -13.773 -14.055 1 97.69 138 ALA B CA 1
ATOM 2517 C C . ALA B 1 138 ? 16.219 -13.633 -12.703 1 97.69 138 ALA B C 1
ATOM 25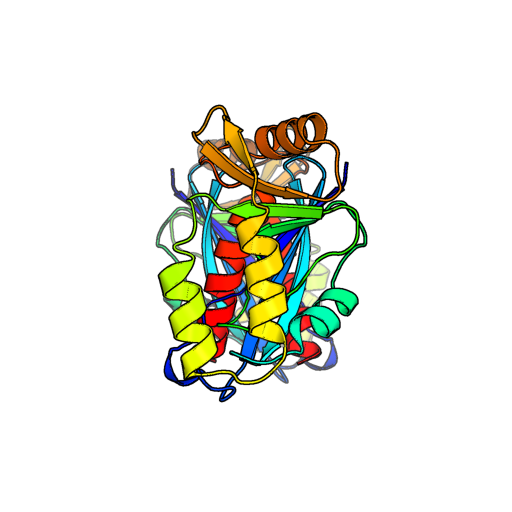19 O O . ALA B 1 138 ? 15.773 -12.859 -11.844 1 97.69 138 ALA B O 1
ATOM 2520 N N . ARG B 1 139 ? 17.312 -14.328 -12.555 1 97.25 139 ARG B N 1
ATOM 2521 C CA . ARG B 1 139 ? 18.094 -14.266 -11.32 1 97.25 139 ARG B CA 1
ATOM 2522 C C . ARG B 1 139 ? 18.609 -12.852 -11.062 1 97.25 139 ARG B C 1
ATOM 2524 O O . ARG B 1 139 ? 18.5 -12.336 -9.953 1 97.25 139 ARG B O 1
ATOM 2531 N N . ARG B 1 140 ? 19.109 -12.281 -12.07 1 96.88 140 ARG B N 1
ATOM 2532 C CA . ARG B 1 140 ? 19.641 -10.922 -11.953 1 96.88 140 ARG B CA 1
ATOM 2533 C C . ARG B 1 140 ? 18.547 -9.945 -11.531 1 96.88 140 ARG B C 1
ATOM 2535 O O . ARG B 1 140 ? 18.766 -9.102 -10.656 1 96.88 140 ARG B O 1
ATOM 2542 N N . ILE B 1 141 ? 17.453 -10.078 -12.109 1 97.12 141 ILE B N 1
ATOM 2543 C CA . ILE B 1 141 ? 16.344 -9.188 -11.812 1 97.12 141 ILE B CA 1
ATOM 2544 C C . ILE B 1 141 ? 15.898 -9.383 -10.359 1 97.12 141 ILE B C 1
ATOM 2546 O O . ILE B 1 141 ? 15.773 -8.414 -9.609 1 97.12 141 ILE B O 1
ATOM 2550 N N . VAL B 1 142 ? 15.711 -10.609 -9.961 1 97.81 142 VAL B N 1
ATOM 2551 C CA . VAL B 1 142 ? 15.258 -10.914 -8.602 1 97.81 142 VAL B CA 1
ATOM 2552 C C . VAL B 1 142 ? 16.266 -10.383 -7.59 1 97.81 142 VAL B C 1
ATOM 2554 O O . VAL B 1 142 ? 15.898 -9.711 -6.625 1 97.81 142 VAL B O 1
ATOM 2557 N N . GLU B 1 143 ? 17.5 -10.594 -7.859 1 97.06 143 GLU B N 1
ATOM 2558 C CA . GLU B 1 143 ? 18.562 -10.18 -6.938 1 97.06 143 GLU B CA 1
ATOM 2559 C C . GLU B 1 143 ? 18.641 -8.656 -6.836 1 97.06 143 GLU B C 1
ATOM 2561 O O . GLU B 1 143 ? 18.969 -8.117 -5.777 1 97.06 143 GLU B O 1
ATOM 2566 N N . GLY B 1 144 ? 18.312 -8.023 -7.891 1 96.25 144 GLY B N 1
ATOM 2567 C CA . GLY B 1 144 ? 18.312 -6.566 -7.906 1 96.25 144 GLY B CA 1
ATOM 2568 C C . GLY B 1 144 ? 17.25 -5.961 -7.004 1 96.25 144 GLY B C 1
ATOM 2569 O O . GLY B 1 144 ? 17.359 -4.797 -6.613 1 96.25 144 GLY B O 1
ATOM 2570 N N . TYR B 1 145 ? 16.281 -6.766 -6.645 1 96.06 145 TYR B N 1
ATOM 2571 C CA . TYR B 1 145 ? 15.172 -6.238 -5.855 1 96.06 145 TYR B CA 1
ATOM 2572 C C . TYR B 1 145 ? 15.141 -6.871 -4.469 1 96.06 145 TYR B C 1
ATOM 2574 O O . TYR B 1 145 ? 14.203 -6.652 -3.699 1 96.06 145 TYR B O 1
ATOM 2582 N N . GLN B 1 146 ? 16.156 -7.695 -4.172 1 95.69 146 GLN B N 1
ATOM 2583 C CA . GLN B 1 146 ? 16.312 -8.203 -2.812 1 95.69 146 GLN B CA 1
ATOM 2584 C C . GLN B 1 146 ? 17.094 -7.219 -1.938 1 95.69 146 GLN B C 1
ATOM 2586 O O . GLN B 1 146 ? 18.266 -6.957 -2.178 1 95.69 146 GLN B O 1
ATOM 2591 N N . VAL B 1 147 ? 16.406 -6.699 -0.957 1 91.19 147 VAL B N 1
ATOM 2592 C CA . VAL B 1 147 ? 17.031 -5.656 -0.15 1 91.19 147 VAL B CA 1
ATOM 2593 C C . VAL B 1 147 ? 17.094 -6.102 1.309 1 91.19 147 VAL B C 1
ATOM 2595 O O . VAL B 1 147 ? 18.172 -6.086 1.92 1 91.19 147 VAL B O 1
ATOM 2598 N N . ILE B 1 148 ? 15.977 -6.586 1.906 1 88.38 148 ILE B N 1
ATOM 2599 C CA . ILE B 1 148 ? 15.969 -6.871 3.336 1 88.38 148 ILE B CA 1
ATOM 2600 C C . ILE B 1 148 ? 15.648 -8.352 3.566 1 88.38 148 ILE B C 1
ATOM 2602 O O . ILE B 1 148 ? 15.711 -8.836 4.699 1 88.38 148 ILE B O 1
ATOM 2606 N N . SER B 1 149 ? 15.258 -9.047 2.531 1 90.06 149 SER B N 1
ATOM 2607 C CA . SER B 1 149 ? 14.93 -10.469 2.602 1 90.06 149 SER B CA 1
ATOM 2608 C C . SER B 1 149 ? 15.07 -11.133 1.238 1 90.06 149 SER B C 1
ATOM 2610 O O . SER B 1 149 ? 15.422 -10.484 0.254 1 90.06 149 SER B O 1
ATOM 2612 N N . LYS B 1 150 ? 14.883 -12.344 1.206 1 95 150 LYS B N 1
ATOM 2613 C CA . LYS B 1 150 ? 15 -13.086 -0.044 1 95 150 LYS B CA 1
ATOM 2614 C C . LYS B 1 150 ? 13.859 -12.75 -0.997 1 95 150 LYS B C 1
ATOM 2616 O O . LYS B 1 150 ? 13.922 -13.055 -2.189 1 95 150 LYS B O 1
ATOM 2621 N N . TYR B 1 151 ? 12.773 -12.227 -0.448 1 96.06 151 TYR B N 1
ATOM 2622 C CA . TYR B 1 151 ? 11.68 -11.812 -1.316 1 96.06 151 TYR B CA 1
ATOM 2623 C C . TYR B 1 151 ? 11.945 -10.43 -1.904 1 96.06 151 TYR B C 1
ATOM 2625 O O . TYR B 1 151 ? 12.258 -9.492 -1.173 1 96.06 151 TYR B O 1
ATOM 2633 N N . PRO B 1 152 ? 11.828 -10.367 -3.229 1 97.25 152 PRO B N 1
ATOM 2634 C CA . PRO B 1 152 ? 12.039 -9.07 -3.873 1 97.25 152 PRO B CA 1
ATOM 2635 C C . PRO B 1 152 ? 11.062 -8 -3.375 1 97.25 152 PRO B C 1
ATOM 2637 O O . PRO B 1 152 ? 9.914 -8.312 -3.059 1 97.25 152 PRO B O 1
ATOM 2640 N N . GLU B 1 153 ? 11.469 -6.754 -3.408 1 96.19 153 GLU B N 1
ATOM 2641 C CA . GLU B 1 153 ? 10.727 -5.633 -2.834 1 96.19 153 GLU B CA 1
ATOM 2642 C C . GLU B 1 153 ? 9.352 -5.488 -3.479 1 96.19 153 GLU B C 1
ATOM 2644 O O . GLU B 1 153 ? 8.359 -5.238 -2.787 1 96.19 153 GLU B O 1
ATOM 2649 N N . PRO B 1 154 ? 9.188 -5.625 -4.855 1 97.12 154 PRO B N 1
ATOM 2650 C CA . PRO B 1 154 ? 7.852 -5.516 -5.441 1 97.12 154 PRO B CA 1
ATOM 2651 C C . PRO B 1 154 ? 6.863 -6.52 -4.852 1 97.12 154 PRO B C 1
ATOM 2653 O O . PRO B 1 154 ? 5.691 -6.191 -4.648 1 97.12 154 PRO B O 1
ATOM 2656 N N . ILE B 1 155 ? 7.332 -7.75 -4.543 1 97.81 155 ILE B N 1
ATOM 2657 C CA . ILE B 1 155 ? 6.492 -8.773 -3.938 1 97.81 155 ILE B CA 1
ATOM 2658 C C . ILE B 1 155 ? 6.238 -8.438 -2.471 1 97.81 155 ILE B C 1
ATOM 2660 O O . ILE B 1 155 ? 5.109 -8.539 -1.989 1 97.81 155 ILE B O 1
ATOM 2664 N N . ARG B 1 156 ? 7.309 -8.039 -1.779 1 96.56 156 ARG B N 1
ATOM 2665 C CA . ARG B 1 156 ? 7.184 -7.715 -0.361 1 96.56 156 ARG B CA 1
ATOM 2666 C C . ARG B 1 156 ? 6.164 -6.602 -0.139 1 96.56 156 ARG B C 1
ATOM 2668 O O . ARG B 1 156 ? 5.355 -6.672 0.788 1 96.56 156 ARG B O 1
ATOM 2675 N N . TYR B 1 157 ? 6.234 -5.617 -1.003 1 96.62 157 TYR B N 1
ATOM 2676 C CA . TYR B 1 157 ? 5.305 -4.5 -0.875 1 96.62 157 TYR B CA 1
ATOM 2677 C C . TYR B 1 157 ? 3.881 -4.934 -1.191 1 96.62 157 TYR B C 1
ATOM 2679 O O . TYR B 1 157 ? 2.934 -4.531 -0.512 1 96.62 157 TYR B O 1
ATOM 2687 N N . ALA B 1 158 ? 3.717 -5.723 -2.225 1 97.88 158 ALA B N 1
ATOM 2688 C CA . ALA B 1 158 ? 2.393 -6.266 -2.516 1 97.88 158 ALA B CA 1
ATOM 2689 C C . ALA B 1 158 ? 1.836 -7.027 -1.316 1 97.88 158 ALA B C 1
ATOM 2691 O O . ALA B 1 158 ? 0.646 -6.93 -1.007 1 97.88 158 ALA B O 1
ATOM 2692 N N . HIS B 1 159 ? 2.682 -7.746 -0.639 1 96.69 159 HIS B N 1
ATOM 2693 C CA . HIS B 1 159 ? 2.297 -8.531 0.53 1 96.69 159 HIS B CA 1
ATOM 2694 C C . HIS B 1 159 ? 1.833 -7.629 1.67 1 96.69 159 HIS B C 1
ATOM 2696 O O . HIS B 1 159 ? 0.756 -7.836 2.232 1 96.69 159 HIS B O 1
ATOM 2702 N N . VAL B 1 160 ? 2.619 -6.613 1.967 1 95.94 160 VAL B N 1
ATOM 2703 C CA . VAL B 1 160 ? 2.326 -5.719 3.08 1 95.94 160 VAL B CA 1
ATOM 2704 C C . VAL B 1 160 ? 1.048 -4.934 2.789 1 95.94 160 VAL B C 1
ATOM 2706 O O . VAL B 1 160 ? 0.165 -4.836 3.645 1 95.94 160 VAL B O 1
ATOM 2709 N N . ILE B 1 161 ? 0.918 -4.41 1.603 1 97.19 161 ILE B N 1
ATOM 2710 C CA . ILE B 1 161 ? -0.247 -3.629 1.203 1 97.19 161 ILE B CA 1
ATOM 2711 C C . ILE B 1 161 ? -1.479 -4.527 1.151 1 97.19 161 ILE B C 1
ATOM 2713 O O . ILE B 1 161 ? -2.545 -4.16 1.653 1 97.19 161 ILE B O 1
ATOM 2717 N N . GLY B 1 162 ? -1.361 -5.715 0.581 1 97.06 162 GLY B N 1
ATOM 2718 C CA . GLY B 1 162 ? -2.463 -6.66 0.525 1 97.06 162 GLY B CA 1
ATOM 2719 C C . GLY B 1 162 ? -2.982 -7.055 1.896 1 97.06 162 GLY B C 1
ATOM 2720 O O . GLY B 1 162 ? -4.195 -7.141 2.104 1 97.06 162 GLY B O 1
ATOM 2721 N N . ARG B 1 163 ? -2.049 -7.301 2.779 1 95.75 163 ARG B N 1
ATOM 2722 C CA . ARG B 1 163 ? -2.449 -7.625 4.145 1 95.75 163 ARG B CA 1
ATOM 2723 C C . ARG B 1 163 ? -3.27 -6.496 4.758 1 95.75 163 ARG B C 1
ATOM 2725 O O . ARG B 1 163 ? -4.344 -6.73 5.312 1 95.75 163 ARG B O 1
ATOM 2732 N N . ALA B 1 164 ? -2.799 -5.305 4.613 1 94.81 164 ALA B N 1
ATOM 2733 C CA . ALA B 1 164 ? -3.457 -4.141 5.199 1 94.81 164 ALA B CA 1
ATOM 2734 C C . ALA B 1 164 ? -4.832 -3.912 4.574 1 94.81 164 ALA B C 1
ATOM 2736 O O . ALA B 1 164 ? -5.809 -3.662 5.285 1 94.81 164 ALA B O 1
ATOM 2737 N N . VAL B 1 165 ? -4.906 -4.023 3.287 1 95.5 165 VAL B N 1
ATOM 2738 C CA . VAL B 1 165 ? -6.156 -3.811 2.564 1 95.5 165 VAL B CA 1
ATOM 2739 C C . VAL B 1 165 ? -7.168 -4.891 2.951 1 95.5 165 VAL B C 1
ATOM 2741 O O . VAL B 1 165 ? -8.344 -4.594 3.178 1 95.5 165 VAL B O 1
ATOM 2744 N N . GLY B 1 166 ? -6.719 -6.082 2.984 1 94.56 166 GLY B N 1
ATOM 2745 C CA . GLY B 1 166 ? -7.598 -7.172 3.379 1 94.56 166 GLY B CA 1
ATOM 2746 C C . GLY B 1 166 ? -8.148 -7.02 4.785 1 94.56 166 GLY B C 1
ATOM 2747 O O . GLY B 1 166 ? -9.336 -7.227 5.016 1 94.56 166 GLY B O 1
ATOM 2748 N N . MET B 1 167 ? -7.266 -6.664 5.699 1 92.19 167 MET B N 1
ATOM 2749 C CA . MET B 1 167 ? -7.684 -6.457 7.082 1 92.19 167 MET B CA 1
ATOM 2750 C C . MET B 1 167 ? -8.664 -5.293 7.184 1 92.19 167 MET B C 1
ATOM 2752 O O . MET B 1 167 ? -9.656 -5.375 7.914 1 92.19 167 MET B O 1
ATOM 2756 N N . TRP B 1 168 ? -8.352 -4.316 6.453 1 91.94 168 TRP B N 1
ATOM 2757 C CA . TRP B 1 168 ? -9.203 -3.125 6.434 1 91.94 168 TRP B CA 1
ATOM 2758 C C . TRP B 1 168 ? -10.586 -3.453 5.891 1 91.94 168 TRP B C 1
ATOM 2760 O O . TRP B 1 168 ? -11.594 -3.02 6.449 1 91.94 168 TRP B O 1
ATOM 2770 N N . ARG B 1 169 ? -10.656 -4.238 4.859 1 88 169 ARG B N 1
ATOM 2771 C CA . ARG B 1 169 ? -11.914 -4.633 4.234 1 88 169 ARG B CA 1
ATOM 2772 C C . ARG B 1 169 ? -12.758 -5.48 5.18 1 88 169 ARG B C 1
ATOM 2774 O O . ARG B 1 169 ? -13.984 -5.391 5.18 1 88 169 ARG B O 1
ATOM 2781 N N . GLU B 1 170 ? -12.086 -6.301 5.887 1 86.69 170 GLU B N 1
ATOM 2782 C CA . GLU B 1 170 ? -12.789 -7.168 6.824 1 86.69 170 GLU B CA 1
ATOM 2783 C C . GLU B 1 170 ? -13.414 -6.363 7.961 1 86.69 170 GLU B C 1
ATOM 2785 O O . GLU B 1 170 ? -14.461 -6.738 8.492 1 86.69 170 GLU B O 1
ATOM 2790 N N . LYS B 1 171 ? -12.781 -5.211 8.375 1 82.19 171 LYS B N 1
ATOM 2791 C CA . LYS B 1 171 ? -13.266 -4.395 9.484 1 82.19 171 LYS B CA 1
ATOM 2792 C C . LYS B 1 171 ? -14.297 -3.375 9.008 1 82.19 171 LYS B C 1
ATOM 2794 O O . LYS B 1 171 ? -15.062 -2.844 9.805 1 82.19 171 LYS B O 1
ATOM 2799 N N . SER B 1 172 ? -14.32 -2.996 7.684 1 71.44 172 SER B N 1
ATOM 2800 C CA . SER B 1 172 ? -15.172 -1.922 7.188 1 71.44 172 SER B CA 1
ATOM 2801 C C . SER B 1 172 ? -16.531 -2.455 6.754 1 71.44 172 SER B C 1
ATOM 2803 O O . SER B 1 172 ? -17.547 -1.771 6.902 1 71.44 172 SER B O 1
#

Sequence (344 aa):
MLISGVDDGYFPLRYKGQRGKAPLVVTLFDGMRLKDLRIGLITVDGRDARDVFSQINWGVITMYDGITFGGFNYIIPERNFIVVYGNKPNLEEVEKALRAHFQDDRGREIMGVLERLTRIETRWGPLYLYTDLDLADARRIVEGYQVISKYPEPIRYAHVIGRAVGMWREKSMLISGVDDGYFPLRYKGQRGKAPLVVTLFDGMRLKDLRIGLITVDGRDARDVFSQINWGVITMYDGITFGGFNYIIPERNFIVVYGNKPNLEEVEKALRAHFQDDRGREIMGVLERLTRIETRWGPLYLYTDLDLADARRIVEGYQVISKYPEPIRYAHVIGRAVGMWREKS

Secondary structure (DSSP, 8-state):
-EEEEEEE----GGGTTTTSEEEEEEEEEETTEEEEEEEEEEETT-S-HHHHHHHH--SSEEEEE-SEETTTEE----SSEEEEESS---HHHHHHHHHHH--STHHHHHHHHHTT-EEEEETTEEEEEEESS-HHHHHHHHHHT-SSSSS-HHHHHHHHHHHHHHHHHHH-/-EEEEEEE----GGGTTTTSEEEEEEEEEETTEEEEEEEEEEETT-S-HHHHHHHH--SSEEEEE-SEETTTEE----SSEEEEESS---HHHHHHHHHHH--STHHHHHHHHHTT-EEEEETTEEEEEEESS-HHHHHHHHHHT-SSSSS-HHHHHHHHHHHHHHHHHHH-

InterPro domains:
  IPR002802 Endonuclease dU [MF_00582] (1-167)
  IPR002802 Endonuclease dU [PF01949] (3-165)
  IPR002802 Endonuclease dU [PIRSF006380] (2-167)
  IPR002802 Endonuclease dU [PTHR39518] (2-169)

Solvent-accessible surface area (backbone atoms only — not comparable to full-atom values): 17935 Å² total; per-residue (Å²): 113,59,37,29,4,28,22,41,19,38,64,63,76,80,22,55,85,51,61,34,66,15,36,35,24,32,28,31,22,55,68,93,38,81,70,43,52,35,60,42,72,25,41,12,50,32,80,44,35,47,63,43,44,67,74,53,58,88,83,50,41,31,34,26,55,45,47,51,35,36,71,70,4,40,45,84,83,85,68,52,34,37,29,44,29,75,61,86,75,59,61,68,62,53,49,52,52,32,62,73,75,46,87,63,68,58,54,60,56,53,49,56,51,66,74,56,46,41,80,46,81,50,99,66,43,58,34,31,36,42,59,78,51,57,66,69,57,49,49,52,54,48,56,73,35,40,78,91,47,68,56,29,47,45,32,49,48,11,37,46,51,13,36,30,50,19,51,38,61,75,75,104,114,59,37,28,4,29,21,40,19,37,65,63,76,82,22,56,84,52,62,35,65,17,36,34,22,32,29,32,22,56,68,95,38,82,72,43,52,35,61,42,72,26,41,12,49,30,82,44,35,46,64,42,44,68,73,52,60,90,84,50,42,32,34,25,56,44,48,52,34,36,71,69,4,40,44,82,83,84,65,51,34,38,30,43,30,75,58,85,76,62,61,68,61,54,48,53,54,32,62,73,75,46,89,63,68,58,51,60,54,54,49,55,49,67,73,57,46,41,79,44,82,50,98,66,44,57,35,31,36,43,59,77,51,56,67,68,57,48,49,52,54,47,56,72,35,39,80,91,46,68,57,28,46,46,33,48,49,11,38,46,52,12,36,29,51,20,51,37,60,74,75,104

Nearest PDB structures (foldseek):
  2qh9-assembly1_B  TM=7.874E-01  e=2.319E-10  Archaeoglobus fulgidus
  6ozh-assembly2_D  TM=5.397E-01  e=1.076E-05  Ciona intestinalis
  6ozq-assembly1_B  TM=5.376E-01  e=1.383E-05  Mus musculus
  6ozo-assembly1_A  TM=5.183E-01  e=2.017E-05  Mus musculus
  6oze-assembly1_A  TM=4.854E-01  e=1.328E-04  Homo sapiens

pLDDT: mean 95.75, std 3.4, range [71.44, 98.81]

Radius of gyration: 22.04 Å; Cα contacts (8 Å, |Δi|>4): 746; chains: 2; bounding box: 44×68×41 Å